Protein AF-A0A971WCF8-F1 (afdb_monomer_lite)

Sequence (194 aa):
MPTQSDSDIKIYGKCLDDTDTSDLLEAAEYLNRQRRNGNIAKAKTLGETLAALDPENENGITLVDLAPHPPAVSPAILTQIRSLIVFLAQTALHKRLGIQLLSSCAVNAMYDKLVEIAPDFYNDICDGAAFTFYSLSLKEEDAHLDIGRHFAMLCGMEGKKEKEAYISFGSDIYRNGGQIIDDIIDATKFKSID

Secondary structure (DSSP, 8-state):
-----------------HHHHHHHHHHHHHHHHHHHHTHHHHHHHHHHHHHT-BTTTTBS--HHHH-SS--PPPHHHHHHHHHHHHHHHHHHHHHHS--HHHHHHHHHHHHHHHHHH-HHHHHHHHH-SHHHHHHHHTTSTTHHHHHHHHHHHHTT-TT-TTHHHHHHHHHHIIIIIHHHHHHHHHHT-PPP--

Structure (mmCIF, N/CA/C/O backbone):
data_AF-A0A971WCF8-F1
#
_entry.id   AF-A0A971WCF8-F1
#
loop_
_atom_site.group_PDB
_atom_site.id
_atom_site.type_symbol
_atom_site.label_atom_id
_atom_site.label_alt_id
_atom_site.label_comp_id
_atom_site.label_asym_id
_atom_site.label_entity_id
_atom_site.label_seq_id
_atom_site.pdbx_PDB_ins_code
_atom_site.Cartn_x
_atom_site.Cartn_y
_atom_site.Cartn_z
_atom_site.occupancy
_atom_site.B_iso_or_equiv
_atom_site.auth_seq_id
_atom_site.auth_comp_id
_a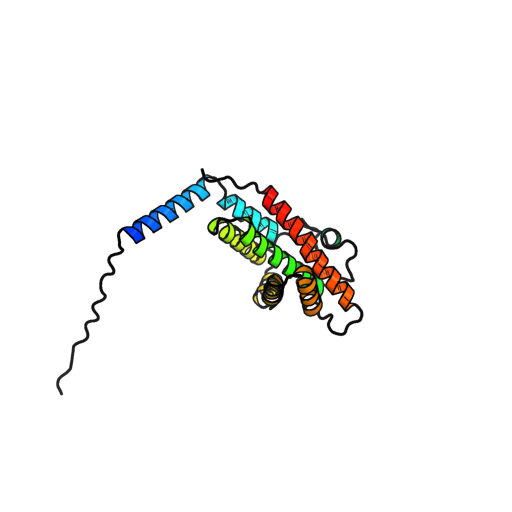tom_site.auth_asym_id
_atom_site.auth_atom_id
_atom_site.pdbx_PDB_model_num
ATOM 1 N N . MET A 1 1 ? 40.909 -8.631 56.527 1.00 41.94 1 MET A N 1
ATOM 2 C CA . MET A 1 1 ? 40.153 -7.818 55.554 1.00 41.94 1 MET A CA 1
ATOM 3 C C . MET A 1 1 ? 38.735 -7.681 56.072 1.00 41.94 1 MET A C 1
ATOM 5 O O . MET A 1 1 ? 38.151 -8.721 56.353 1.00 41.94 1 MET A O 1
ATOM 9 N N . PRO A 1 2 ? 38.204 -6.469 56.288 1.00 44.16 2 PRO A N 1
ATOM 10 C CA . PRO A 1 2 ? 36.800 -6.309 56.622 1.00 44.16 2 PRO A CA 1
ATOM 11 C C . PRO A 1 2 ? 35.972 -6.358 55.333 1.00 44.16 2 PRO A C 1
ATOM 13 O O . PRO A 1 2 ? 36.261 -5.664 54.362 1.00 44.16 2 PRO A O 1
ATOM 16 N N . THR A 1 3 ? 34.965 -7.220 55.326 1.00 47.31 3 THR A N 1
ATOM 17 C CA . THR A 1 3 ? 33.918 -7.302 54.309 1.00 47.31 3 THR A CA 1
ATOM 18 C C . THR A 1 3 ? 33.019 -6.069 54.414 1.00 47.31 3 THR A C 1
ATOM 20 O O . THR A 1 3 ? 32.294 -5.925 55.397 1.00 47.31 3 THR A O 1
ATOM 23 N N . GLN A 1 4 ? 33.068 -5.175 53.424 1.00 46.53 4 GLN A N 1
ATOM 24 C CA . GLN A 1 4 ? 32.064 -4.124 53.260 1.00 46.53 4 GLN A CA 1
ATOM 25 C C . GLN A 1 4 ? 30.797 -4.742 52.663 1.00 46.53 4 GLN A C 1
ATOM 27 O O . GLN A 1 4 ? 30.744 -5.068 51.481 1.00 46.53 4 GLN A O 1
ATOM 32 N N . SER A 1 5 ? 29.798 -4.919 53.520 1.00 52.16 5 SER A N 1
ATOM 33 C CA . SER A 1 5 ? 28.391 -5.018 53.152 1.00 52.16 5 SER A CA 1
ATOM 34 C C . SER A 1 5 ? 27.797 -3.634 53.358 1.00 52.16 5 SER A C 1
ATOM 36 O O . SER A 1 5 ? 27.594 -3.266 54.508 1.00 52.16 5 SER A O 1
ATOM 38 N N . ASP A 1 6 ? 27.562 -2.876 52.287 1.00 51.53 6 ASP A N 1
ATOM 39 C CA . ASP A 1 6 ? 26.484 -1.881 52.255 1.00 51.53 6 ASP A CA 1
ATOM 40 C C . ASP A 1 6 ? 26.293 -1.339 50.835 1.00 51.53 6 ASP A C 1
ATOM 42 O O . ASP A 1 6 ? 27.117 -0.581 50.321 1.00 51.53 6 ASP A O 1
ATOM 46 N N . SER A 1 7 ? 25.217 -1.760 50.183 1.00 43.81 7 SER A N 1
ATOM 47 C CA . SER A 1 7 ? 24.468 -0.956 49.213 1.00 43.81 7 SER A CA 1
ATOM 48 C C . SER A 1 7 ? 23.137 -1.659 48.996 1.00 43.81 7 SER A C 1
ATOM 50 O O . SER A 1 7 ? 22.861 -2.214 47.932 1.00 43.81 7 SER A O 1
ATOM 52 N N . ASP A 1 8 ? 22.327 -1.658 50.056 1.00 55.50 8 ASP A N 1
ATOM 53 C CA . ASP A 1 8 ? 20.890 -1.870 49.954 1.00 55.50 8 ASP A CA 1
ATOM 54 C C . ASP A 1 8 ? 20.326 -0.853 48.953 1.00 55.50 8 ASP A C 1
ATOM 56 O O . ASP A 1 8 ? 20.119 0.326 49.259 1.00 55.50 8 ASP A O 1
ATOM 60 N N . ILE A 1 9 ? 20.079 -1.309 47.725 1.00 58.12 9 ILE A N 1
ATOM 61 C CA . ILE A 1 9 ? 19.261 -0.579 46.764 1.00 58.12 9 ILE A CA 1
ATOM 62 C C . ILE A 1 9 ? 17.854 -0.537 47.359 1.00 58.12 9 ILE A C 1
ATOM 64 O O . ILE A 1 9 ? 17.074 -1.483 47.247 1.00 58.12 9 ILE A O 1
ATOM 68 N N . LYS A 1 10 ? 17.520 0.582 48.003 1.00 51.41 10 LYS A N 1
ATOM 69 C CA . LYS A 1 10 ? 16.138 0.952 48.290 1.00 51.41 10 LYS A CA 1
ATOM 70 C C . LYS A 1 10 ? 15.448 1.170 46.949 1.00 51.41 10 LYS A C 1
ATOM 72 O O . LYS A 1 10 ? 15.545 2.246 46.362 1.00 51.41 10 LYS A O 1
ATOM 77 N N . ILE A 1 11 ? 14.762 0.140 46.459 1.00 51.00 11 ILE A N 1
ATOM 78 C CA . ILE A 1 11 ? 13.726 0.298 45.441 1.00 51.00 11 ILE A CA 1
ATOM 79 C C . ILE A 1 11 ? 12.654 1.146 46.117 1.00 51.00 11 ILE A C 1
ATOM 81 O O . ILE A 1 11 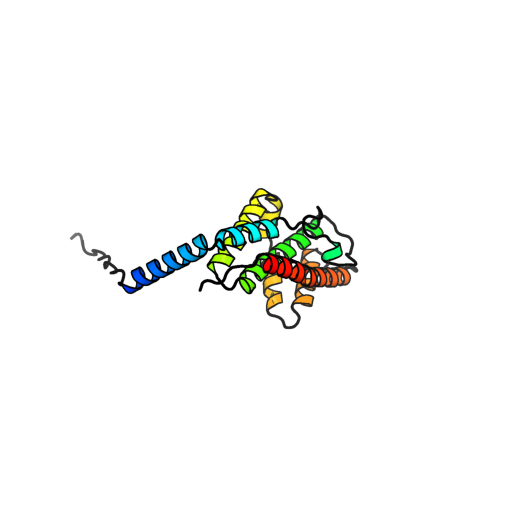? 11.839 0.644 46.890 1.00 51.00 11 ILE A O 1
ATOM 85 N N . TYR A 1 12 ? 12.732 2.459 45.906 1.00 43.94 12 TYR A N 1
ATOM 86 C CA . TYR A 1 12 ? 11.657 3.368 46.251 1.00 43.94 12 TYR A CA 1
ATOM 87 C C . TYR A 1 12 ? 10.402 2.799 45.604 1.00 43.94 12 TYR A C 1
ATOM 89 O O . TYR A 1 12 ? 10.320 2.702 44.379 1.00 43.94 12 TYR A O 1
ATOM 97 N N . GLY A 1 13 ? 9.464 2.364 46.448 1.00 44.06 13 GLY A N 1
ATOM 98 C CA . GLY A 1 13 ? 8.106 2.090 46.032 1.00 44.06 13 GLY A CA 1
ATOM 99 C C . GLY A 1 13 ? 7.618 3.349 45.347 1.00 44.06 13 GLY A C 1
ATOM 100 O O . GLY A 1 13 ? 7.356 4.355 46.003 1.00 44.06 13 GLY A O 1
ATOM 101 N N . LYS A 1 14 ? 7.595 3.312 44.017 1.00 48.81 14 LYS A N 1
ATOM 102 C CA . LYS A 1 14 ? 6.881 4.291 43.225 1.00 48.81 14 LYS A CA 1
ATOM 103 C C . LYS A 1 14 ? 5.434 4.102 43.669 1.00 48.81 14 LYS A C 1
ATOM 105 O O . LYS A 1 14 ? 4.814 3.106 43.301 1.00 48.81 14 LYS A O 1
ATOM 110 N N . CYS A 1 15 ? 4.952 4.965 44.566 1.00 42.84 15 CYS A N 1
ATOM 111 C CA . CYS A 1 15 ? 3.518 5.158 44.694 1.00 42.84 15 CYS A CA 1
ATOM 112 C C . CYS A 1 15 ? 3.059 5.426 43.268 1.00 42.84 15 CYS A C 1
ATOM 114 O O . CYS A 1 15 ? 3.529 6.369 42.635 1.00 42.84 15 CYS A O 1
ATOM 116 N N . LEU A 1 16 ? 2.270 4.505 42.724 1.00 48.31 16 LEU A N 1
ATOM 117 C CA . LEU A 1 16 ? 1.458 4.817 41.567 1.00 48.31 16 LEU A CA 1
ATOM 118 C C . LEU A 1 16 ? 0.570 5.951 42.068 1.00 48.31 16 LEU A C 1
ATOM 120 O O . LEU A 1 16 ? -0.253 5.721 42.955 1.00 48.31 16 LEU A O 1
ATOM 124 N N . ASP A 1 17 ? 0.855 7.178 41.639 1.00 53.56 17 ASP A N 1
ATOM 125 C CA . ASP A 1 17 ? 0.020 8.318 41.988 1.00 53.56 17 ASP A CA 1
ATOM 126 C C . ASP A 1 17 ? -1.410 8.000 41.523 1.00 53.56 17 ASP A C 1
ATOM 128 O O . ASP A 1 17 ? -1.598 7.366 40.482 1.00 53.56 17 ASP A O 1
ATOM 132 N N . ASP A 1 18 ? -2.428 8.419 42.280 1.00 55.94 18 ASP A N 1
ATOM 133 C CA . ASP A 1 18 ? -3.845 8.182 41.939 1.00 55.94 18 ASP A CA 1
ATOM 134 C C . ASP A 1 18 ? -4.216 8.701 40.530 1.00 55.94 18 ASP A C 1
ATOM 136 O O . ASP A 1 18 ? -5.195 8.269 39.924 1.00 55.94 18 ASP A O 1
ATOM 140 N N . THR A 1 19 ? -3.404 9.601 39.974 1.00 56.22 19 THR A N 1
ATOM 141 C CA . THR A 1 19 ? -3.479 10.073 38.588 1.00 56.22 19 THR A CA 1
ATOM 142 C C . THR A 1 19 ? -3.177 8.960 37.572 1.00 56.22 19 THR A C 1
ATOM 144 O O . THR A 1 19 ? -3.937 8.788 36.626 1.00 56.22 19 THR A O 1
ATOM 147 N N . ASP A 1 20 ? -2.135 8.144 37.795 1.00 60.06 20 ASP A N 1
ATOM 148 C CA . ASP A 1 20 ? -1.741 7.050 36.885 1.00 60.06 20 ASP A CA 1
ATOM 149 C C . ASP A 1 20 ? -2.810 5.945 36.846 1.00 60.06 20 ASP A C 1
ATOM 151 O O . ASP A 1 20 ? -3.042 5.317 35.812 1.00 60.06 20 ASP A O 1
ATOM 155 N N . THR A 1 21 ? -3.479 5.684 37.973 1.00 63.41 21 THR A N 1
ATOM 156 C CA . THR A 1 21 ? -4.570 4.701 38.040 1.00 63.41 21 THR A CA 1
ATOM 157 C C . THR A 1 21 ? -5.865 5.241 37.439 1.00 63.41 21 THR A C 1
ATOM 159 O O . THR A 1 21 ? -6.575 4.476 36.785 1.00 63.41 21 THR A O 1
ATOM 162 N N . SER A 1 22 ? -6.148 6.538 37.599 1.00 69.62 22 SER A N 1
ATOM 163 C CA . SER A 1 22 ? -7.283 7.226 36.972 1.00 69.62 22 SER A CA 1
ATOM 164 C C . SER A 1 22 ? -7.177 7.239 35.444 1.00 69.62 22 SER A C 1
ATOM 166 O O . SER A 1 22 ? -8.120 6.830 34.768 1.00 69.62 22 SER A O 1
ATOM 168 N N . ASP A 1 23 ? -6.019 7.614 34.895 1.00 72.00 23 ASP A N 1
ATOM 169 C CA . ASP A 1 23 ? -5.780 7.658 33.445 1.00 72.00 23 ASP A CA 1
ATOM 170 C C . ASP A 1 23 ? -5.897 6.259 32.810 1.00 72.00 23 ASP A C 1
ATOM 172 O O . ASP A 1 23 ? -6.430 6.080 31.711 1.00 72.00 23 ASP A O 1
ATOM 176 N N . LEU A 1 24 ? -5.444 5.228 33.531 1.00 73.31 24 LEU A N 1
ATOM 177 C CA . LEU A 1 24 ? -5.524 3.836 33.090 1.00 73.31 24 LEU A CA 1
ATOM 178 C C . LEU A 1 24 ? -6.968 3.304 33.120 1.00 73.31 24 LEU A C 1
ATOM 180 O O . LEU A 1 24 ? -7.368 2.542 32.235 1.00 73.31 24 LEU A O 1
ATOM 184 N N . LEU A 1 25 ? -7.768 3.738 34.099 1.00 75.88 25 LEU A N 1
ATOM 185 C CA . LEU A 1 25 ? -9.206 3.467 34.168 1.00 75.88 25 LEU A CA 1
ATOM 186 C C . LEU A 1 25 ? -9.965 4.164 33.033 1.00 75.88 25 LEU A C 1
ATOM 188 O O . LEU A 1 25 ? -10.782 3.525 32.371 1.00 75.88 25 LEU A O 1
ATOM 192 N N . GLU A 1 26 ? -9.655 5.430 32.753 1.00 77.44 26 GLU A N 1
ATOM 193 C CA . GLU A 1 26 ? -10.267 6.193 31.663 1.00 77.44 26 GLU A CA 1
ATOM 194 C C . GLU A 1 26 ? -9.951 5.572 30.293 1.00 77.44 26 GLU A C 1
ATOM 196 O O . GLU A 1 26 ? -10.850 5.363 29.472 1.00 77.44 26 GLU A O 1
ATOM 201 N N . ALA A 1 27 ? -8.700 5.160 30.066 1.00 75.12 27 ALA A N 1
ATOM 202 C CA . ALA A 1 27 ? -8.307 4.434 28.861 1.00 75.12 27 ALA A CA 1
ATOM 203 C C . ALA A 1 27 ? -9.050 3.091 28.723 1.00 75.12 27 ALA A C 1
ATOM 205 O O . ALA A 1 27 ? -9.513 2.737 27.632 1.00 75.12 27 ALA A O 1
ATOM 206 N N . ALA A 1 28 ? -9.211 2.344 29.821 1.00 73.94 28 ALA A N 1
ATOM 207 C CA . ALA A 1 28 ? -9.955 1.086 29.834 1.00 73.94 28 ALA A CA 1
ATOM 208 C C . ALA A 1 28 ? -11.452 1.292 29.545 1.00 73.94 28 ALA A C 1
ATOM 210 O O . ALA A 1 28 ? -12.062 0.515 28.802 1.00 73.94 28 ALA A O 1
ATOM 211 N N . GLU A 1 29 ? -12.059 2.349 30.080 1.00 75.88 29 GLU A N 1
ATOM 212 C CA . GLU A 1 29 ? -13.434 2.721 29.761 1.00 75.88 29 GLU A CA 1
ATOM 213 C C . GLU A 1 29 ? -13.590 3.142 28.301 1.00 75.88 29 GLU A C 1
ATOM 215 O O . GLU A 1 29 ? -14.526 2.691 27.634 1.00 75.88 29 GLU A O 1
ATOM 220 N N . TYR A 1 30 ? -12.662 3.940 27.773 1.00 75.12 30 TYR A N 1
ATOM 221 C CA . TYR A 1 30 ? -12.641 4.345 26.371 1.00 75.12 30 TYR A CA 1
ATOM 222 C C . TYR A 1 30 ? -12.566 3.131 25.430 1.00 75.12 30 TYR A C 1
ATOM 224 O O . TYR A 1 30 ? -13.366 3.004 24.495 1.00 75.12 30 TYR A O 1
ATOM 232 N N . LEU A 1 31 ? -11.675 2.178 25.727 1.00 73.38 31 LEU A N 1
ATOM 233 C CA . LEU A 1 31 ? -11.573 0.894 25.025 1.00 73.38 31 LEU A CA 1
ATOM 234 C C . LEU A 1 31 ? -12.898 0.125 25.065 1.00 73.38 31 LEU A C 1
ATOM 236 O O . LEU A 1 31 ? -13.380 -0.363 24.038 1.00 73.38 31 LEU A O 1
ATOM 240 N N . ASN A 1 32 ? -13.520 0.039 26.242 1.00 74.12 32 ASN A N 1
ATOM 241 C CA . ASN A 1 32 ? -14.798 -0.644 26.413 1.00 74.12 32 ASN A CA 1
ATOM 242 C C . ASN A 1 32 ? -15.932 0.034 25.628 1.00 74.12 32 ASN A C 1
ATOM 244 O O . ASN A 1 32 ? -16.757 -0.668 25.039 1.00 74.12 32 ASN A O 1
ATOM 248 N N . ARG A 1 33 ? -15.967 1.371 25.548 1.00 75.31 33 ARG A N 1
ATOM 249 C CA . ARG A 1 33 ? -16.946 2.116 24.732 1.00 75.31 33 ARG A CA 1
ATOM 250 C C . ARG A 1 33 ? -16.775 1.815 23.238 1.00 75.31 33 ARG A C 1
ATOM 252 O O . ARG A 1 33 ? -17.759 1.463 22.584 1.00 75.31 33 ARG A O 1
ATOM 259 N N . GLN A 1 34 ? -15.542 1.835 22.722 1.00 70.50 34 GLN A N 1
ATOM 260 C CA . GLN A 1 34 ? -15.247 1.472 21.323 1.00 70.50 34 GLN A CA 1
ATOM 261 C C . GLN A 1 34 ? -15.525 -0.003 21.004 1.00 70.50 34 GLN A C 1
ATOM 263 O O . GLN A 1 34 ? -15.892 -0.365 19.885 1.00 70.50 34 GLN A O 1
ATOM 268 N N . ARG A 1 35 ? -15.374 -0.895 21.985 1.00 71.75 35 ARG A N 1
ATOM 269 C CA . ARG A 1 35 ? -15.751 -2.300 21.811 1.00 71.75 35 ARG A CA 1
ATOM 270 C C . ARG A 1 35 ? -17.269 -2.456 21.733 1.00 71.75 35 ARG A C 1
ATOM 272 O O . ARG A 1 35 ? -17.767 -3.165 20.863 1.00 71.75 35 ARG A O 1
ATOM 279 N N . ARG A 1 36 ? -18.009 -1.773 22.613 1.00 75.12 36 ARG A N 1
ATOM 280 C CA . ARG A 1 36 ? -19.478 -1.849 22.694 1.00 75.12 36 ARG A CA 1
ATOM 281 C C . ARG A 1 36 ? -20.184 -1.216 21.495 1.00 75.12 36 ARG A C 1
ATOM 283 O O . ARG A 1 36 ? -21.245 -1.700 21.115 1.00 75.12 36 ARG A O 1
ATOM 290 N N . ASN A 1 37 ? -19.61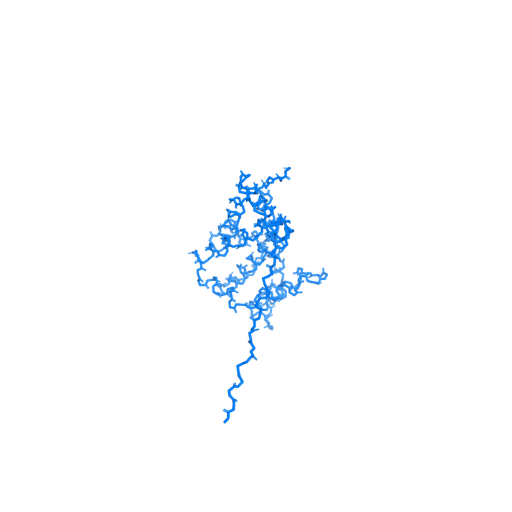8 -0.170 20.888 1.00 80.44 37 ASN A N 1
ATOM 291 C CA . ASN A 1 37 ? -20.221 0.472 19.712 1.00 80.44 37 ASN A CA 1
ATOM 292 C C . ASN A 1 37 ? -19.961 -0.294 18.390 1.00 80.44 37 ASN A C 1
ATOM 294 O O . ASN A 1 37 ? -20.633 -0.026 17.387 1.00 80.44 37 ASN A O 1
ATOM 298 N N . GLY A 1 38 ? -19.045 -1.274 18.407 1.00 86.88 38 GLY A N 1
ATOM 299 C CA . GLY A 1 38 ? -18.681 -2.126 17.273 1.00 86.88 38 GLY A CA 1
ATOM 300 C C . GLY A 1 38 ? -17.578 -1.565 16.368 1.00 86.88 38 GLY A C 1
ATOM 301 O O . GLY A 1 38 ? -17.213 -2.220 15.393 1.00 86.88 38 GLY A O 1
ATOM 302 N N . ASN A 1 39 ? -17.017 -0.392 16.673 1.00 90.19 39 ASN A N 1
ATOM 303 C CA . ASN A 1 39 ? -15.993 0.247 15.846 1.00 90.19 39 ASN A CA 1
ATOM 304 C C . ASN A 1 39 ? -14.701 -0.573 15.780 1.00 90.19 39 ASN A C 1
ATOM 306 O O . ASN A 1 39 ? -14.063 -0.593 14.736 1.00 90.19 39 ASN A O 1
ATOM 310 N N . ILE A 1 40 ? -14.342 -1.300 16.842 1.00 91.00 40 ILE A N 1
ATOM 311 C CA . ILE A 1 40 ? -13.174 -2.199 16.823 1.00 91.00 40 ILE A CA 1
ATOM 312 C C . ILE A 1 40 ? -13.354 -3.322 15.796 1.00 91.00 40 ILE A C 1
ATOM 314 O O . ILE A 1 40 ? -12.456 -3.577 15.000 1.00 91.00 40 ILE A O 1
ATOM 318 N N . ALA A 1 41 ? -14.528 -3.961 15.766 1.00 92.62 41 ALA A N 1
ATOM 319 C CA . ALA A 1 41 ? -14.816 -5.004 14.783 1.00 92.62 41 ALA A CA 1
ATOM 320 C C . ALA A 1 41 ? -14.794 -4.439 13.355 1.00 92.62 41 ALA A C 1
ATOM 322 O O . ALA A 1 41 ? -14.181 -5.030 12.474 1.00 92.62 41 ALA A O 1
ATOM 323 N N . LYS A 1 42 ? -15.383 -3.253 13.150 1.00 94.75 42 LYS A N 1
ATOM 324 C CA . LYS A 1 42 ? -15.332 -2.544 11.864 1.00 94.75 42 LYS A CA 1
ATOM 325 C C . LYS A 1 42 ? -13.909 -2.206 11.430 1.00 94.75 42 LYS A C 1
ATOM 327 O O . LYS A 1 42 ? -13.578 -2.422 10.274 1.00 94.75 42 LYS A O 1
ATOM 332 N N . ALA A 1 43 ? -13.074 -1.706 12.340 1.00 95.75 43 ALA A N 1
ATOM 333 C CA . ALA A 1 43 ? -11.674 -1.403 12.061 1.00 95.75 43 ALA A CA 1
ATOM 334 C C . ALA A 1 43 ? -10.912 -2.666 11.644 1.00 95.75 43 ALA A C 1
ATOM 336 O O . ALA A 1 43 ? -10.170 -2.635 10.667 1.00 95.75 43 ALA A O 1
ATOM 337 N N . LYS A 1 44 ? -11.159 -3.792 12.324 1.00 96.69 44 LYS A N 1
ATOM 338 C CA . LYS A 1 44 ? -10.578 -5.083 11.951 1.00 96.69 44 LYS A CA 1
ATOM 339 C C . LYS A 1 44 ? -10.993 -5.511 10.539 1.00 96.69 44 LYS A C 1
ATOM 341 O O . LYS A 1 44 ? -10.129 -5.784 9.716 1.00 96.69 44 LYS A O 1
ATOM 346 N N . THR A 1 45 ? -12.295 -5.503 10.243 1.00 97.50 45 THR A N 1
ATOM 347 C CA . THR A 1 45 ? -12.818 -5.858 8.913 1.00 97.50 45 THR A CA 1
ATOM 348 C C . THR A 1 45 ? -12.308 -4.917 7.825 1.00 97.50 45 THR A C 1
ATOM 350 O O . THR A 1 45 ? -11.996 -5.372 6.730 1.00 97.50 45 THR A O 1
ATOM 353 N N . LEU A 1 46 ? -12.183 -3.620 8.115 1.00 98.00 46 LEU A N 1
ATOM 354 C CA . LEU A 1 46 ? -11.583 -2.647 7.203 1.00 98.00 46 LEU A CA 1
ATOM 355 C C . LEU A 1 46 ? -10.127 -3.015 6.889 1.00 98.00 46 LEU A C 1
ATOM 357 O O . LEU A 1 46 ? -9.765 -3.085 5.721 1.00 98.00 46 LEU A O 1
ATOM 361 N N . GLY A 1 47 ? -9.316 -3.313 7.909 1.00 98.12 47 GLY A N 1
ATOM 362 C CA . GLY A 1 47 ? -7.939 -3.779 7.723 1.00 98.12 47 GLY A CA 1
ATOM 363 C C . GLY A 1 47 ? -7.849 -5.049 6.874 1.00 98.12 47 GLY A C 1
ATOM 364 O O . GLY A 1 47 ? -7.097 -5.092 5.904 1.00 98.12 47 GLY A O 1
ATOM 365 N N . GLU A 1 48 ? -8.671 -6.054 7.184 1.00 98.31 48 GLU A N 1
ATOM 366 C CA . GLU A 1 48 ? -8.762 -7.305 6.414 1.00 98.31 48 GLU A CA 1
ATOM 367 C C . GLU A 1 48 ? -9.200 -7.064 4.955 1.00 98.31 48 GLU A C 1
ATOM 369 O O . GLU A 1 48 ? -8.692 -7.714 4.045 1.00 98.31 48 GLU A O 1
ATOM 374 N N . THR A 1 49 ? -10.108 -6.110 4.722 1.00 98.06 49 THR A N 1
ATOM 375 C CA . THR A 1 49 ? -10.578 -5.729 3.377 1.00 98.06 49 THR A CA 1
ATOM 376 C C . THR A 1 49 ? -9.465 -5.068 2.570 1.00 98.06 49 THR A C 1
ATOM 378 O O . THR A 1 49 ? -9.255 -5.423 1.414 1.00 98.06 49 THR A O 1
ATOM 381 N N . LEU A 1 50 ? -8.722 -4.140 3.180 1.00 98.06 50 LEU A N 1
ATOM 382 C CA . LEU A 1 50 ? -7.609 -3.452 2.523 1.00 98.06 50 LEU A CA 1
ATOM 383 C C . LEU A 1 50 ? -6.452 -4.409 2.203 1.00 98.06 50 LEU A C 1
ATOM 385 O O . LEU A 1 50 ? -5.848 -4.293 1.143 1.00 98.06 50 LEU A O 1
ATOM 389 N N . ALA A 1 51 ? -6.183 -5.391 3.070 1.00 97.44 51 ALA A N 1
ATOM 390 C CA . ALA A 1 51 ? -5.186 -6.435 2.819 1.00 97.44 51 ALA A CA 1
ATOM 391 C C . ALA A 1 51 ? -5.538 -7.336 1.627 1.00 97.44 51 ALA A C 1
ATOM 393 O O . ALA A 1 51 ? -4.646 -7.867 0.972 1.00 97.44 51 ALA A O 1
ATOM 394 N N . ALA A 1 52 ? -6.833 -7.528 1.367 1.00 96.50 52 ALA A N 1
ATOM 395 C CA . ALA A 1 52 ? -7.319 -8.380 0.292 1.00 96.50 52 ALA A CA 1
ATOM 396 C C . ALA A 1 52 ? -7.300 -7.696 -1.086 1.00 96.50 52 ALA A C 1
ATOM 398 O O . ALA A 1 52 ? -7.541 -8.381 -2.080 1.00 96.50 52 ALA A O 1
ATOM 399 N N . LEU A 1 53 ? -7.032 -6.385 -1.154 1.00 96.56 53 LEU A N 1
ATOM 400 C CA . LEU A 1 53 ? -6.914 -5.665 -2.419 1.00 96.56 53 LEU A CA 1
ATOM 40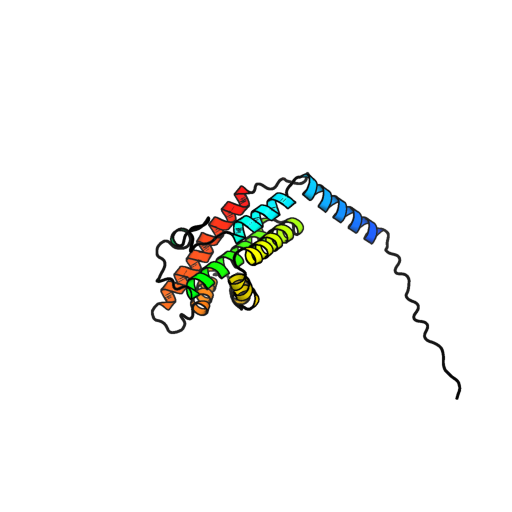1 C C . LEU A 1 53 ? -5.778 -6.258 -3.251 1.00 96.56 53 LEU A C 1
ATOM 403 O O . LEU A 1 53 ? -4.610 -6.210 -2.860 1.00 96.56 53 LEU A O 1
ATOM 407 N N . ASP A 1 54 ? -6.135 -6.804 -4.408 1.00 93.75 54 ASP A N 1
ATOM 408 C CA . ASP A 1 54 ? -5.187 -7.490 -5.272 1.00 93.75 54 ASP A CA 1
ATOM 409 C C . ASP A 1 54 ? -5.462 -7.193 -6.753 1.00 93.75 54 ASP A C 1
ATOM 411 O O . ASP A 1 54 ? -6.385 -7.774 -7.332 1.00 93.75 54 ASP A O 1
ATOM 415 N N . PRO A 1 55 ? -4.658 -6.317 -7.385 1.00 93.50 55 PRO A N 1
ATOM 416 C CA . PRO A 1 55 ? -4.820 -5.980 -8.793 1.00 93.50 55 PRO A CA 1
ATOM 417 C C . PRO A 1 55 ? -4.470 -7.128 -9.750 1.00 93.50 55 PRO A C 1
ATOM 419 O O . PRO A 1 55 ? -4.834 -7.039 -10.919 1.00 93.50 55 PRO A O 1
ATOM 422 N N . GLU A 1 56 ? -3.777 -8.183 -9.301 1.00 90.62 56 GLU A N 1
ATOM 423 C CA . GLU A 1 56 ? -3.478 -9.362 -10.131 1.00 90.62 56 GLU A CA 1
ATOM 424 C C . GLU A 1 56 ? -4.715 -10.232 -10.345 1.00 90.62 56 GLU A C 1
ATOM 426 O O . GLU A 1 56 ? -4.997 -10.668 -11.458 1.00 90.62 56 GLU A O 1
ATOM 431 N N . ASN A 1 57 ? -5.454 -10.461 -9.260 1.00 90.50 57 ASN A N 1
ATOM 432 C CA . ASN A 1 57 ? -6.640 -11.313 -9.227 1.00 90.50 57 ASN A CA 1
ATOM 433 C C . ASN A 1 57 ? -7.948 -10.508 -9.321 1.00 90.50 57 ASN A C 1
ATOM 435 O O . ASN A 1 57 ? -9.022 -11.059 -9.083 1.00 90.50 57 ASN A O 1
ATOM 439 N N . GLU A 1 58 ? -7.852 -9.212 -9.636 1.00 91.81 58 GLU A N 1
ATOM 440 C CA . GLU A 1 58 ? -8.974 -8.267 -9.737 1.00 91.81 58 GLU A CA 1
ATOM 441 C C . GLU A 1 58 ? -9.866 -8.243 -8.479 1.00 91.81 58 GLU A C 1
ATOM 443 O O . GLU A 1 58 ? -11.077 -8.012 -8.539 1.00 91.81 58 GLU A O 1
ATOM 448 N N . ASN A 1 59 ? -9.278 -8.492 -7.306 1.00 92.06 59 ASN A N 1
ATOM 449 C CA . ASN A 1 59 ? -10.026 -8.560 -6.059 1.00 92.06 59 ASN A CA 1
ATOM 450 C C . ASN A 1 59 ? -10.132 -7.173 -5.426 1.00 92.06 59 ASN A C 1
ATOM 452 O O . ASN A 1 59 ? -9.181 -6.667 -4.830 1.00 92.06 59 ASN A O 1
ATOM 456 N N . GLY A 1 60 ? -11.300 -6.548 -5.572 1.00 90.81 60 GLY A N 1
ATOM 457 C CA . GLY A 1 60 ? -11.603 -5.226 -5.012 1.00 90.81 60 GLY A CA 1
ATOM 458 C C . GLY A 1 60 ? -10.899 -4.053 -5.703 1.00 90.81 60 GLY A C 1
ATOM 459 O O . GLY A 1 60 ? -11.282 -2.911 -5.468 1.00 90.81 60 GLY A O 1
ATOM 460 N N . ILE A 1 61 ? -9.908 -4.318 -6.558 1.00 95.06 61 ILE A N 1
ATOM 461 C CA . ILE A 1 61 ? -9.191 -3.324 -7.354 1.00 95.06 61 ILE A CA 1
ATOM 462 C C . ILE A 1 61 ? -8.606 -3.978 -8.608 1.00 95.06 61 ILE A C 1
ATOM 464 O O . ILE A 1 61 ? -8.150 -5.118 -8.550 1.00 95.06 61 ILE A O 1
ATOM 468 N N . THR A 1 62 ? -8.587 -3.264 -9.732 1.00 95.88 62 THR A N 1
ATOM 469 C CA . THR A 1 62 ? -7.935 -3.713 -10.972 1.00 95.88 62 THR A CA 1
ATOM 470 C C . THR A 1 62 ? -6.776 -2.796 -11.363 1.00 95.88 62 THR A C 1
ATOM 472 O O . THR A 1 62 ? -6.674 -1.652 -10.913 1.00 95.88 62 THR A O 1
ATOM 475 N N . LEU A 1 63 ? -5.894 -3.266 -12.253 1.00 95.19 63 LEU A N 1
ATOM 476 C CA . LEU A 1 63 ? -4.837 -2.416 -12.819 1.00 95.19 63 LEU A CA 1
ATOM 477 C C . LEU A 1 63 ? -5.392 -1.202 -13.574 1.00 95.19 63 LEU A C 1
ATOM 479 O O . LEU A 1 63 ? -4.762 -0.148 -13.559 1.00 95.19 63 LEU A O 1
ATOM 483 N N . VAL A 1 64 ? -6.560 -1.336 -14.209 1.00 95.00 64 VAL A N 1
ATOM 484 C CA . VAL A 1 64 ? -7.196 -0.249 -14.967 1.00 95.00 64 VAL A CA 1
ATOM 485 C C . VAL A 1 64 ? -7.751 0.827 -14.034 1.00 95.00 64 VAL A C 1
ATOM 487 O O . VAL A 1 64 ? -7.632 2.012 -14.349 1.00 95.00 64 VAL A O 1
ATOM 490 N N . ASP A 1 65 ? -8.286 0.438 -12.872 1.00 95.62 65 ASP A N 1
ATOM 491 C CA . ASP A 1 65 ? -8.734 1.388 -11.843 1.00 95.62 65 ASP A CA 1
ATOM 492 C C . ASP A 1 65 ? -7.561 2.216 -11.302 1.00 95.62 65 ASP A C 1
ATOM 494 O O . ASP A 1 65 ? -7.689 3.410 -11.028 1.00 95.62 65 ASP A O 1
ATOM 498 N N . LEU A 1 66 ? -6.390 1.585 -11.180 1.00 96.19 66 LEU A N 1
ATOM 499 C CA . LEU A 1 66 ? -5.166 2.225 -10.707 1.00 96.19 66 LEU A CA 1
ATOM 500 C C . LEU A 1 66 ? -4.536 3.134 -11.761 1.00 96.19 66 LEU A C 1
ATOM 502 O O . LEU A 1 66 ? -4.116 4.243 -11.440 1.00 96.19 66 LEU A O 1
ATOM 506 N N . ALA A 1 67 ? -4.477 2.695 -13.016 1.00 95.50 67 ALA A N 1
ATOM 507 C CA . ALA A 1 67 ? -3.989 3.501 -14.125 1.00 95.50 67 ALA A CA 1
ATOM 508 C C . ALA A 1 67 ? -4.677 3.087 -15.437 1.00 95.50 67 ALA A C 1
ATOM 510 O O . ALA A 1 67 ? -4.529 1.941 -15.857 1.00 95.50 67 ALA A O 1
ATOM 511 N N . PRO A 1 68 ? -5.351 4.006 -16.155 1.00 90.19 68 PRO A N 1
ATOM 512 C CA . PRO A 1 68 ? -6.080 3.670 -17.385 1.00 90.19 68 PRO A CA 1
ATOM 513 C C . PRO A 1 68 ? -5.209 3.115 -18.523 1.00 90.19 68 PRO A C 1
ATOM 515 O O . PRO A 1 68 ? -5.695 2.400 -19.401 1.00 90.19 68 PRO A O 1
ATOM 518 N N . HIS A 1 69 ? -3.922 3.470 -18.536 1.00 91.12 69 HIS A N 1
ATOM 519 C CA . HIS A 1 69 ? -2.962 3.081 -19.569 1.00 91.12 69 HIS A CA 1
ATOM 520 C C . HIS A 1 69 ? -1.681 2.534 -18.924 1.00 91.12 69 HIS A C 1
ATOM 522 O O . HIS A 1 69 ? -0.637 3.188 -18.986 1.00 91.12 69 HIS A O 1
ATOM 528 N N . PRO A 1 70 ? -1.747 1.362 -18.265 1.00 92.38 70 PRO A N 1
ATOM 529 C CA . PRO A 1 70 ? -0.593 0.824 -17.569 1.00 92.38 70 PRO A CA 1
ATOM 530 C C . PRO A 1 70 ? 0.482 0.401 -18.589 1.00 92.38 70 PRO A C 1
ATOM 532 O O . PRO A 1 70 ? 0.151 -0.148 -19.647 1.00 92.38 70 PRO A O 1
ATOM 535 N N . PRO A 1 71 ? 1.778 0.633 -18.306 1.00 94.19 71 PRO A N 1
ATOM 536 C CA . PRO A 1 71 ? 2.863 0.042 -19.081 1.00 94.19 71 PRO A CA 1
ATOM 537 C C . PRO A 1 71 ? 2.891 -1.486 -18.889 1.00 94.19 71 PRO A C 1
ATOM 539 O O . PRO A 1 71 ? 2.101 -2.055 -18.139 1.00 94.19 71 PRO A O 1
ATOM 542 N N . ALA A 1 72 ? 3.815 -2.178 -19.560 1.00 93.94 72 ALA A N 1
ATOM 543 C CA . ALA A 1 72 ? 3.958 -3.627 -19.409 1.00 93.94 72 ALA A CA 1
ATOM 544 C C . ALA A 1 72 ? 4.230 -4.021 -17.943 1.00 93.94 72 ALA A C 1
ATOM 546 O O . ALA A 1 72 ? 5.233 -3.605 -17.377 1.00 93.94 72 ALA A O 1
ATOM 547 N N . VAL A 1 73 ? 3.378 -4.851 -17.340 1.00 94.94 73 VAL A N 1
ATOM 548 C CA . VAL A 1 73 ? 3.515 -5.271 -15.936 1.00 94.94 73 VAL A CA 1
ATOM 549 C C . VAL A 1 73 ? 4.134 -6.666 -15.864 1.00 94.94 73 VAL A C 1
ATOM 551 O O . VAL A 1 73 ? 3.582 -7.630 -16.385 1.00 94.94 73 VAL A O 1
ATOM 554 N N . SER A 1 74 ? 5.296 -6.776 -15.219 1.00 95.12 74 SER A N 1
ATOM 555 C CA . SER A 1 74 ? 5.920 -8.055 -14.851 1.00 95.12 74 SER A CA 1
ATOM 556 C C . SER A 1 74 ? 5.574 -8.427 -13.401 1.00 95.12 74 SER A C 1
ATOM 558 O O . SER A 1 74 ? 5.168 -7.542 -12.646 1.00 95.12 74 SER A O 1
ATOM 560 N N . PRO A 1 75 ? 5.804 -9.678 -12.954 1.00 93.62 75 PRO A N 1
ATOM 561 C CA . PRO A 1 75 ? 5.582 -10.058 -11.555 1.00 93.62 75 PRO A CA 1
ATOM 562 C C . PRO A 1 75 ? 6.336 -9.169 -10.552 1.00 93.62 75 PRO A C 1
ATOM 564 O O . PRO A 1 75 ? 5.779 -8.767 -9.540 1.00 93.62 75 PRO A O 1
ATOM 567 N N . ALA A 1 76 ? 7.572 -8.767 -10.869 1.00 92.94 76 ALA A N 1
ATOM 568 C CA . ALA A 1 76 ? 8.343 -7.867 -10.009 1.00 92.94 76 ALA A CA 1
ATOM 569 C C . ALA A 1 76 ? 7.724 -6.459 -9.920 1.00 92.94 76 ALA A C 1
ATOM 571 O O . ALA A 1 76 ? 7.730 -5.848 -8.855 1.00 92.94 76 ALA A O 1
ATOM 572 N N . ILE A 1 77 ? 7.174 -5.945 -11.028 1.00 95.88 77 ILE A N 1
ATOM 573 C CA . ILE A 1 77 ? 6.460 -4.658 -11.042 1.00 95.88 77 ILE A CA 1
ATOM 574 C C . ILE A 1 77 ? 5.163 -4.780 -10.249 1.00 95.88 77 ILE A C 1
ATOM 576 O O . ILE A 1 77 ? 4.844 -3.891 -9.469 1.00 95.88 77 ILE A O 1
ATOM 580 N N . LEU A 1 78 ? 4.440 -5.888 -10.402 1.00 95.25 78 LEU A N 1
ATOM 581 C CA . LEU A 1 78 ? 3.223 -6.160 -9.651 1.00 95.25 78 LEU A CA 1
ATOM 582 C C . LEU A 1 78 ? 3.478 -6.181 -8.136 1.00 95.25 78 LEU A C 1
ATOM 584 O O . LEU A 1 78 ? 2.707 -5.575 -7.394 1.00 95.25 78 LEU A O 1
ATOM 588 N N . THR A 1 79 ? 4.590 -6.766 -7.679 1.00 94.12 79 THR A N 1
ATOM 589 C CA . THR A 1 79 ? 5.027 -6.658 -6.277 1.00 94.12 79 THR A CA 1
ATOM 590 C C . THR A 1 79 ? 5.178 -5.196 -5.850 1.00 94.12 79 THR A C 1
ATOM 592 O O . THR A 1 79 ? 4.681 -4.821 -4.793 1.00 94.12 79 THR A O 1
ATOM 595 N N . GLN A 1 80 ? 5.782 -4.334 -6.678 1.00 96.19 80 GLN A N 1
ATOM 596 C CA . GLN A 1 80 ? 5.900 -2.903 -6.356 1.00 96.19 80 GLN A CA 1
ATOM 597 C C . GLN A 1 80 ? 4.546 -2.181 -6.336 1.00 96.19 80 GLN A C 1
ATOM 599 O O . GLN A 1 80 ? 4.327 -1.324 -5.480 1.00 96.19 80 GLN A O 1
ATOM 604 N N . ILE A 1 81 ? 3.616 -2.536 -7.232 1.00 97.00 81 ILE A N 1
ATOM 605 C CA . ILE A 1 81 ? 2.244 -1.998 -7.229 1.00 97.00 81 ILE A CA 1
ATOM 606 C C . ILE A 1 81 ? 1.558 -2.354 -5.912 1.00 97.00 81 ILE A C 1
ATOM 608 O O . ILE A 1 81 ? 1.044 -1.472 -5.226 1.00 97.00 81 ILE A O 1
ATOM 612 N N . ARG A 1 82 ? 1.593 -3.634 -5.527 1.00 95.88 82 ARG A N 1
ATOM 613 C CA . ARG A 1 82 ? 0.992 -4.108 -4.277 1.00 95.88 82 ARG A CA 1
ATOM 614 C C . ARG A 1 82 ? 1.636 -3.437 -3.063 1.00 95.88 82 ARG A C 1
ATOM 616 O O . ARG A 1 82 ? 0.914 -2.988 -2.180 1.00 95.88 82 ARG A O 1
ATOM 623 N N . SER A 1 83 ? 2.960 -3.277 -3.040 1.00 96.25 83 SER A N 1
ATOM 624 C CA . SER A 1 83 ? 3.661 -2.548 -1.971 1.00 96.25 83 SER A CA 1
ATOM 625 C C . SER A 1 83 ? 3.186 -1.098 -1.844 1.00 96.25 83 SER A C 1
ATOM 627 O O . SER A 1 83 ? 2.964 -0.622 -0.731 1.00 96.25 83 SER A O 1
ATOM 629 N N . LEU A 1 84 ? 2.976 -0.399 -2.964 1.00 97.25 84 LEU A N 1
ATOM 630 C CA . LEU A 1 84 ? 2.439 0.963 -2.956 1.00 97.25 84 LEU A CA 1
ATOM 631 C C . LEU A 1 84 ? 0.983 1.007 -2.453 1.00 97.25 84 LEU A C 1
ATOM 633 O O . LEU A 1 84 ? 0.640 1.902 -1.684 1.00 97.25 84 LEU A O 1
ATOM 637 N N . ILE A 1 85 ? 0.146 0.024 -2.800 1.00 97.38 85 ILE A N 1
ATOM 638 C CA . ILE A 1 85 ? -1.231 -0.090 -2.282 1.00 97.38 85 ILE A CA 1
ATOM 639 C C . ILE A 1 85 ? -1.237 -0.307 -0.763 1.00 97.38 85 ILE A C 1
ATOM 641 O O . ILE A 1 85 ? -1.969 0.384 -0.056 1.00 97.38 85 ILE A O 1
ATOM 645 N N . VAL A 1 86 ? -0.402 -1.208 -0.233 1.00 97.31 86 VAL A N 1
ATOM 646 C CA . VAL A 1 86 ? -0.321 -1.434 1.224 1.00 97.31 86 VAL A CA 1
ATOM 647 C C . VAL A 1 86 ? 0.192 -0.181 1.941 1.00 97.31 86 VAL A C 1
ATOM 649 O O . VAL A 1 86 ? -0.328 0.188 2.996 1.00 97.31 86 VAL A O 1
ATOM 652 N N . PHE A 1 87 ? 1.163 0.524 1.353 1.00 96.56 87 PHE A N 1
ATOM 653 C CA . PHE A 1 87 ? 1.640 1.805 1.876 1.00 96.56 87 PHE A CA 1
ATOM 654 C C . PHE A 1 87 ? 0.520 2.857 1.938 1.00 96.56 87 PHE A C 1
ATOM 656 O O . PHE A 1 87 ? 0.329 3.508 2.971 1.00 96.56 87 PHE A O 1
ATOM 663 N N . LEU A 1 88 ? -0.251 3.005 0.857 1.00 96.75 88 LEU A N 1
ATOM 664 C CA . LEU A 1 88 ? -1.421 3.885 0.802 1.00 96.75 88 LEU A CA 1
ATOM 665 C C . LEU A 1 88 ? -2.460 3.506 1.861 1.00 96.75 88 LEU A C 1
ATOM 667 O O . LEU A 1 88 ? -2.931 4.372 2.592 1.00 96.75 88 LEU A O 1
ATOM 671 N N . ALA A 1 89 ? -2.773 2.217 1.999 1.00 97.69 89 ALA A N 1
ATOM 672 C CA . ALA A 1 89 ? -3.738 1.727 2.977 1.00 97.69 89 ALA A CA 1
ATOM 673 C C . ALA A 1 89 ? -3.299 2.069 4.405 1.00 97.69 89 ALA A C 1
ATOM 675 O O . ALA A 1 89 ? -4.054 2.684 5.158 1.00 97.69 89 ALA A O 1
ATOM 676 N N . GLN A 1 90 ? -2.051 1.763 4.768 1.00 96.12 90 GLN A N 1
ATOM 677 C CA . GLN A 1 90 ? -1.513 2.083 6.090 1.00 96.12 90 GLN A CA 1
ATOM 678 C C . GLN A 1 90 ? -1.550 3.591 6.379 1.00 96.12 90 GLN A C 1
ATOM 680 O O . GLN A 1 90 ? -1.943 4.016 7.468 1.00 96.12 90 GLN A O 1
ATOM 685 N N . THR A 1 91 ? -1.106 4.411 5.426 1.00 94.44 91 THR A N 1
ATOM 686 C CA . THR A 1 91 ? -1.046 5.869 5.604 1.00 94.44 91 THR A CA 1
ATOM 687 C C . THR A 1 91 ? -2.438 6.490 5.690 1.00 94.44 91 THR A C 1
ATOM 689 O O . THR A 1 91 ? -2.666 7.341 6.554 1.00 94.44 91 THR A O 1
ATOM 692 N N . ALA A 1 92 ? -3.389 6.019 4.881 1.00 95.00 92 ALA A N 1
ATOM 693 C CA . ALA A 1 92 ? -4.782 6.439 4.944 1.00 95.00 92 ALA A CA 1
ATOM 694 C C . ALA A 1 92 ? -5.423 6.053 6.283 1.00 95.00 92 ALA A C 1
ATOM 696 O O . ALA A 1 92 ? -6.042 6.905 6.915 1.00 95.00 92 ALA A O 1
ATOM 697 N N . LEU A 1 93 ? -5.207 4.831 6.784 1.00 95.69 93 LEU A N 1
ATOM 698 C CA . LEU A 1 93 ? -5.717 4.400 8.093 1.00 95.69 93 LEU A CA 1
ATOM 699 C C . LEU A 1 93 ? -5.231 5.312 9.230 1.00 95.69 93 LEU A C 1
ATOM 701 O O . LEU A 1 93 ? -6.053 5.794 10.014 1.00 95.69 93 LEU A O 1
ATOM 705 N N . HIS A 1 94 ? -3.928 5.621 9.269 1.00 93.31 94 HIS A N 1
ATOM 706 C CA . HIS A 1 94 ? -3.359 6.532 10.269 1.00 93.31 94 HIS A CA 1
ATOM 707 C C . HIS A 1 94 ? -3.919 7.953 10.161 1.00 93.31 94 HIS A C 1
ATOM 709 O O . HIS A 1 94 ? -4.200 8.587 11.178 1.00 93.31 94 HIS A O 1
ATOM 715 N N . LYS A 1 95 ? -4.089 8.462 8.938 1.00 91.12 95 LYS A N 1
ATOM 716 C CA . LYS A 1 95 ? -4.526 9.841 8.695 1.00 91.12 95 LYS A CA 1
ATOM 717 C C . LYS A 1 95 ? -6.032 10.034 8.891 1.00 91.12 95 LYS A C 1
ATOM 719 O O . LYS A 1 95 ? -6.451 11.081 9.375 1.00 91.12 95 LYS A O 1
ATOM 724 N N . ARG A 1 96 ? -6.851 9.059 8.486 1.00 91.38 96 ARG A N 1
ATOM 725 C CA . ARG A 1 96 ? -8.310 9.203 8.342 1.00 91.38 96 ARG A CA 1
ATOM 726 C C . ARG A 1 96 ? -9.096 8.767 9.565 1.00 91.38 96 ARG A C 1
ATOM 728 O O . ARG A 1 96 ? -10.134 9.358 9.842 1.00 91.38 96 ARG A O 1
ATOM 735 N N . LEU A 1 97 ? -8.643 7.747 10.295 1.00 88.56 97 LEU A N 1
ATOM 736 C CA . LEU A 1 97 ? -9.442 7.209 11.398 1.00 88.56 97 LEU A CA 1
ATOM 737 C C . LEU A 1 97 ? -9.468 8.127 12.622 1.00 88.56 97 LEU A C 1
ATOM 739 O O . LEU A 1 97 ? -10.390 8.011 13.427 1.00 88.56 97 LEU A O 1
ATOM 743 N N . GLY A 1 98 ? -8.486 9.026 12.773 1.00 77.81 98 GLY A N 1
ATOM 744 C CA . GLY A 1 98 ? -8.408 10.055 13.824 1.00 77.81 98 GLY A CA 1
ATOM 745 C C . GLY A 1 98 ? -8.234 9.522 15.256 1.00 77.81 98 GLY A C 1
ATOM 746 O O . GLY A 1 98 ? -7.671 10.199 16.109 1.00 77.81 98 GLY A O 1
ATOM 747 N N . ILE A 1 99 ? -8.670 8.290 15.515 1.00 85.44 99 ILE A N 1
ATOM 748 C CA . ILE A 1 99 ? -8.580 7.573 16.779 1.00 85.44 99 ILE A CA 1
ATOM 749 C C . ILE A 1 99 ? -7.467 6.538 16.654 1.00 85.44 99 ILE A C 1
ATOM 751 O O . ILE A 1 99 ? -7.610 5.535 15.947 1.00 85.44 99 ILE A O 1
ATOM 755 N N . GLN A 1 100 ? -6.380 6.757 17.396 1.00 87.06 100 GLN A N 1
ATOM 756 C CA . GLN A 1 100 ? -5.181 5.917 17.354 1.00 87.06 100 GLN A CA 1
ATOM 757 C C . GLN A 1 100 ? -5.499 4.432 17.570 1.00 87.06 100 GLN A C 1
ATOM 759 O O . GLN A 1 100 ? -5.007 3.585 16.835 1.00 87.06 100 GLN A O 1
ATOM 764 N N . LEU A 1 101 ? -6.391 4.116 18.512 1.00 88.44 101 LEU A N 1
ATOM 765 C CA . LEU A 1 101 ? -6.825 2.745 18.778 1.00 88.44 101 LEU A CA 1
ATOM 766 C C . LEU A 1 101 ? -7.442 2.055 17.549 1.00 88.44 101 LEU A C 1
ATOM 768 O O . LEU A 1 101 ? -7.118 0.902 17.266 1.00 88.44 101 LEU A O 1
ATOM 772 N N . LEU A 1 102 ? -8.349 2.734 16.838 1.00 90.88 102 LEU A N 1
ATOM 773 C CA . LEU A 1 102 ? -9.009 2.159 15.663 1.00 90.88 102 LEU A CA 1
ATOM 774 C C . LEU A 1 102 ? -8.008 1.987 14.524 1.00 90.88 102 LEU A C 1
ATOM 776 O O . LEU A 1 102 ? -8.016 0.951 13.864 1.00 90.88 102 LEU A O 1
ATOM 780 N N . SER A 1 103 ? -7.109 2.959 14.351 1.00 94.25 103 SER A N 1
ATOM 781 C CA . SER A 1 103 ? -6.030 2.854 13.374 1.00 94.25 103 SER A CA 1
ATOM 782 C C . SER A 1 103 ? -5.111 1.673 13.659 1.00 94.25 103 SER A C 1
ATOM 784 O O . SER A 1 103 ? -4.885 0.870 12.761 1.00 94.25 103 SER A O 1
ATOM 786 N N . SER A 1 104 ? -4.629 1.514 14.895 1.00 93.88 104 SER A N 1
ATOM 787 C CA . SER A 1 104 ? -3.783 0.374 15.263 1.00 93.88 104 SER A CA 1
ATOM 788 C C . SER A 1 104 ? -4.512 -0.953 15.064 1.00 93.88 104 SER A C 1
ATOM 790 O O . SER A 1 104 ? -3.926 -1.905 14.562 1.00 93.88 104 SER A O 1
ATOM 792 N N . CYS A 1 105 ? -5.804 -1.023 15.403 1.00 94.56 105 CYS A N 1
ATOM 793 C CA . CYS A 1 105 ? -6.605 -2.224 15.1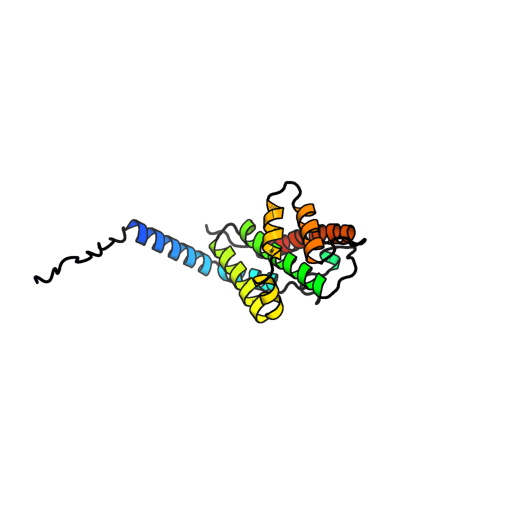82 1.00 94.56 105 CYS A CA 1
ATOM 794 C C . CYS A 1 105 ? -6.719 -2.580 13.692 1.00 94.56 105 CYS A C 1
ATOM 796 O O . CYS A 1 105 ? -6.575 -3.747 13.339 1.00 94.56 105 CYS A O 1
ATOM 798 N N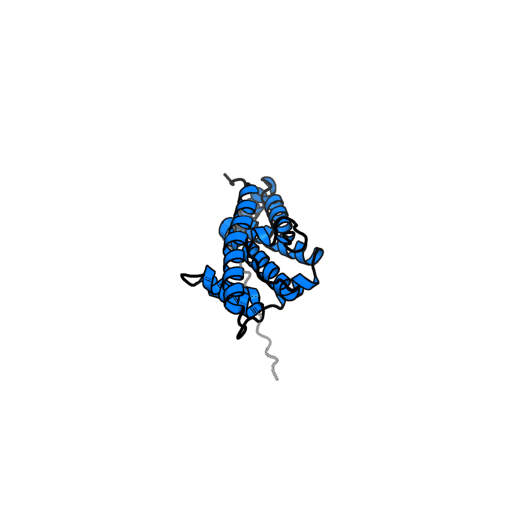 . ALA A 1 106 ? -6.978 -1.596 12.827 1.00 97.56 106 ALA A N 1
ATOM 799 C CA . ALA A 1 106 ? -7.093 -1.817 11.389 1.00 97.56 106 ALA A CA 1
ATOM 800 C C . ALA A 1 106 ? -5.746 -2.188 10.755 1.00 97.56 106 ALA A C 1
ATOM 802 O O . ALA A 1 106 ? -5.676 -3.150 9.999 1.00 97.56 106 ALA A O 1
ATOM 803 N N . VAL A 1 107 ? -4.671 -1.474 11.098 1.00 97.12 107 VAL A N 1
ATOM 804 C CA . VAL A 1 107 ? -3.326 -1.741 10.564 1.00 97.12 107 VAL A CA 1
ATOM 805 C C . VAL A 1 107 ? -2.832 -3.125 10.986 1.00 97.12 107 VAL A C 1
ATOM 807 O O . VAL A 1 107 ? -2.352 -3.877 10.143 1.00 97.12 107 VAL A O 1
ATOM 810 N N . ASN A 1 108 ? -3.008 -3.505 12.255 1.00 96.94 108 ASN A N 1
ATOM 811 C CA . ASN A 1 108 ? -2.628 -4.842 12.717 1.00 96.94 108 ASN A CA 1
ATOM 812 C C . ASN A 1 108 ? -3.436 -5.925 11.997 1.00 96.94 108 ASN A C 1
ATOM 814 O O . ASN A 1 108 ? -2.855 -6.874 11.491 1.00 96.94 108 ASN A O 1
ATOM 818 N N . ALA A 1 109 ? -4.754 -5.747 11.868 1.00 98.12 109 ALA A N 1
ATOM 819 C CA . ALA A 1 109 ? -5.598 -6.694 11.143 1.00 98.12 109 ALA A CA 1
ATOM 820 C C . ALA A 1 109 ? -5.214 -6.823 9.661 1.00 98.12 109 ALA A C 1
ATOM 822 O O . ALA A 1 109 ? -5.275 -7.916 9.105 1.00 98.12 109 ALA A O 1
ATOM 823 N N . MET A 1 110 ? -4.799 -5.721 9.030 1.00 98.25 110 MET A N 1
ATOM 824 C CA . MET A 1 110 ? -4.305 -5.719 7.656 1.00 98.25 110 MET A CA 1
ATOM 825 C C . MET A 1 110 ? -3.039 -6.575 7.527 1.00 98.25 110 MET A C 1
ATOM 827 O O . MET A 1 110 ? -2.979 -7.452 6.669 1.00 98.25 110 MET A O 1
ATOM 831 N N . TYR A 1 111 ? -2.050 -6.377 8.401 1.00 97.31 111 TYR A N 1
ATOM 832 C CA . TYR A 1 111 ? -0.817 -7.166 8.368 1.00 97.31 111 TYR A CA 1
ATOM 833 C C . TYR A 1 111 ? -1.021 -8.625 8.775 1.00 97.31 111 TYR A C 1
ATOM 835 O O . TYR A 1 111 ? -0.500 -9.504 8.094 1.00 97.31 111 TYR A O 1
ATOM 843 N N . ASP A 1 112 ? -1.829 -8.900 9.801 1.00 97.88 112 ASP A N 1
ATOM 844 C CA . ASP A 1 112 ? -2.210 -10.266 10.180 1.00 97.88 112 ASP A CA 1
ATOM 845 C C . ASP A 1 112 ? -2.837 -10.997 8.984 1.00 97.88 112 ASP A C 1
ATOM 847 O O . ASP A 1 112 ? -2.522 -12.158 8.713 1.00 97.88 112 ASP A O 1
ATOM 851 N N . LYS A 1 113 ? -3.692 -10.300 8.220 1.00 97.88 113 LYS A N 1
ATOM 852 C CA . LYS A 1 113 ? -4.320 -10.872 7.032 1.00 97.88 113 LYS A CA 1
ATOM 853 C C . LYS A 1 113 ? -3.333 -11.069 5.884 1.00 97.88 113 LYS A C 1
ATOM 855 O O . LYS A 1 113 ? -3.409 -12.098 5.220 1.00 97.88 113 LYS A O 1
ATOM 860 N N . LEU A 1 114 ? -2.397 -10.142 5.664 1.00 96.56 114 LEU A N 1
ATOM 861 C CA . LEU A 1 114 ? -1.331 -10.297 4.665 1.00 96.56 114 LEU A CA 1
ATOM 862 C C . LEU A 1 114 ? -0.442 -11.511 4.962 1.00 96.56 114 LEU A C 1
ATOM 864 O O . LEU A 1 114 ? -0.148 -12.272 4.044 1.00 96.56 114 LEU A O 1
ATOM 868 N N . VAL A 1 115 ? -0.081 -11.736 6.229 1.00 97.00 115 VAL A N 1
ATOM 869 C CA . VAL A 1 115 ? 0.665 -12.932 6.661 1.00 97.00 115 VAL A CA 1
ATOM 870 C C . VAL A 1 115 ? -0.107 -14.215 6.333 1.00 97.00 115 VAL A C 1
ATOM 872 O O . VAL A 1 115 ? 0.492 -15.203 5.916 1.00 97.00 115 VAL A O 1
ATOM 875 N N . GLU A 1 116 ? -1.432 -14.206 6.493 1.00 96.81 116 GLU A N 1
ATOM 876 C CA . GLU A 1 116 ? -2.288 -15.359 6.198 1.00 96.81 116 GLU A CA 1
ATOM 877 C C . GLU A 1 116 ? -2.392 -15.652 4.692 1.00 96.81 116 GLU A C 1
ATOM 879 O O . GLU A 1 116 ? -2.277 -16.808 4.285 1.00 96.81 116 GLU A O 1
ATOM 884 N N . ILE A 1 117 ? -2.641 -14.630 3.864 1.00 95.31 117 ILE A N 1
ATOM 885 C CA . ILE A 1 117 ? -3.002 -14.827 2.447 1.00 95.31 117 ILE A CA 1
ATOM 886 C C . ILE A 1 117 ? -1.820 -14.715 1.479 1.00 95.31 117 ILE A C 1
ATOM 888 O O . ILE A 1 117 ? -1.909 -15.214 0.360 1.00 95.31 117 ILE A O 1
ATOM 892 N N . ALA A 1 118 ? -0.738 -14.041 1.872 1.00 94.12 118 ALA A N 1
ATOM 893 C CA . ALA A 1 118 ? 0.411 -13.769 1.013 1.00 94.12 118 ALA A CA 1
ATOM 894 C C . ALA A 1 118 ? 1.718 -13.627 1.832 1.00 94.12 118 ALA A C 1
ATOM 896 O O . ALA A 1 118 ? 2.327 -12.554 1.831 1.00 94.12 118 ALA A O 1
ATOM 897 N N . PRO A 1 119 ? 2.174 -14.691 2.524 1.00 94.38 119 PRO A N 1
ATOM 898 C CA . PRO A 1 119 ? 3.318 -14.628 3.439 1.00 94.38 119 PRO A CA 1
ATOM 899 C C . PRO A 1 119 ? 4.630 -14.216 2.758 1.00 94.38 119 PRO A C 1
ATOM 901 O O . PRO A 1 119 ? 5.385 -13.428 3.322 1.00 94.38 119 PRO A O 1
ATOM 904 N N . ASP A 1 120 ? 4.889 -14.691 1.537 1.00 93.25 120 ASP A N 1
ATOM 905 C CA . ASP A 1 120 ? 6.101 -14.323 0.792 1.00 93.25 120 ASP A CA 1
ATOM 906 C C . ASP A 1 120 ? 6.108 -12.826 0.452 1.00 93.25 120 ASP A C 1
ATOM 908 O O . ASP A 1 120 ? 7.096 -12.134 0.678 1.00 93.25 120 ASP A O 1
ATOM 912 N N . PHE A 1 121 ? 4.963 -12.297 0.015 1.00 92.94 121 PHE A N 1
ATOM 913 C CA . PHE A 1 121 ? 4.802 -10.868 -0.249 1.00 92.94 121 PHE A CA 1
ATOM 914 C C . PHE A 1 121 ? 4.912 -10.022 1.029 1.00 92.94 121 PHE A C 1
ATOM 916 O O . PHE A 1 121 ? 5.490 -8.939 1.004 1.00 92.94 121 PHE A O 1
ATOM 923 N N . TYR A 1 122 ? 4.387 -10.502 2.161 1.00 93.81 122 TYR A N 1
ATOM 924 C CA . TYR A 1 122 ? 4.570 -9.831 3.449 1.00 93.81 122 TYR A CA 1
ATOM 925 C C . TYR A 1 122 ? 6.058 -9.705 3.810 1.00 93.81 122 TYR A C 1
ATOM 927 O O . TYR A 1 122 ? 6.498 -8.621 4.196 1.00 93.81 122 TYR A O 1
ATOM 935 N N . ASN A 1 123 ? 6.839 -10.774 3.622 1.00 91.88 123 ASN A N 1
ATOM 936 C CA . ASN A 1 123 ? 8.284 -10.735 3.850 1.00 91.88 123 ASN A CA 1
ATOM 937 C C . ASN A 1 123 ? 8.967 -9.713 2.926 1.00 91.88 123 ASN A C 1
ATOM 939 O O . ASN A 1 123 ? 9.769 -8.914 3.404 1.00 91.88 123 ASN A O 1
ATOM 943 N N . ASP A 1 124 ? 8.580 -9.654 1.646 1.00 89.38 124 ASP A N 1
ATOM 944 C CA . ASP A 1 124 ? 9.100 -8.657 0.697 1.00 89.38 124 ASP A CA 1
ATOM 945 C C . ASP A 1 124 ? 8.822 -7.209 1.143 1.00 89.38 124 ASP A C 1
ATOM 947 O O . ASP A 1 124 ? 9.665 -6.327 0.953 1.00 89.38 124 ASP A O 1
ATOM 951 N N . ILE A 1 125 ? 7.656 -6.936 1.747 1.00 89.12 125 ILE A N 1
ATOM 952 C CA . ILE A 1 125 ? 7.356 -5.616 2.326 1.00 89.12 125 ILE A CA 1
ATOM 953 C C . ILE A 1 125 ? 8.263 -5.341 3.528 1.00 89.12 125 ILE A C 1
ATOM 955 O O . ILE A 1 125 ? 8.829 -4.251 3.620 1.00 89.12 125 ILE A O 1
ATOM 959 N N . CYS A 1 126 ? 8.372 -6.293 4.458 1.00 86.12 126 CYS A N 1
ATOM 960 C CA . CYS A 1 126 ? 9.125 -6.123 5.701 1.00 86.12 126 CYS A CA 1
ATOM 961 C C . CYS A 1 126 ? 10.628 -5.938 5.470 1.00 86.12 126 CYS A C 1
ATOM 963 O O . CYS A 1 126 ? 11.246 -5.107 6.137 1.00 86.12 126 CYS A O 1
ATOM 965 N N . ASP A 1 127 ? 11.195 -6.674 4.518 1.00 84.06 127 ASP A N 1
ATOM 966 C CA . ASP A 1 127 ? 12.613 -6.598 4.161 1.00 84.06 127 ASP A CA 1
ATOM 967 C C . ASP A 1 127 ? 12.903 -5.458 3.165 1.00 84.06 127 ASP A C 1
ATOM 969 O O . ASP A 1 127 ? 14.053 -5.054 2.961 1.00 84.06 127 ASP A O 1
ATOM 973 N N . GLY A 1 128 ? 11.859 -4.920 2.530 1.00 82.50 128 GLY A N 1
ATOM 974 C CA . GLY A 1 128 ? 11.947 -3.907 1.491 1.00 82.50 128 GLY A CA 1
ATOM 975 C C . GLY A 1 128 ? 12.154 -2.479 2.007 1.00 82.50 128 GLY A C 1
ATOM 976 O O . GLY A 1 128 ? 11.652 -2.057 3.045 1.00 82.50 128 GLY A O 1
ATOM 977 N N . ALA A 1 129 ? 12.834 -1.654 1.205 1.00 88.81 129 ALA A N 1
ATOM 978 C CA . ALA A 1 129 ? 13.013 -0.223 1.482 1.00 88.81 129 ALA A CA 1
ATOM 979 C C . ALA A 1 129 ? 11.876 0.666 0.928 1.00 88.81 129 ALA A C 1
ATOM 981 O O . ALA A 1 129 ? 11.920 1.890 1.076 1.00 88.81 129 ALA A O 1
ATOM 982 N N . ALA A 1 130 ? 10.868 0.075 0.274 1.00 90.25 130 ALA A N 1
ATOM 983 C CA . ALA A 1 130 ? 9.845 0.804 -0.480 1.00 90.25 130 ALA A CA 1
ATOM 984 C C . ALA A 1 130 ? 9.100 1.840 0.378 1.00 90.25 130 ALA A C 1
ATOM 986 O O . ALA A 1 130 ? 8.988 3.006 -0.001 1.00 90.25 130 ALA A O 1
ATOM 987 N N . PHE A 1 131 ? 8.671 1.446 1.580 1.00 92.56 131 PHE A N 1
ATOM 988 C CA . PHE A 1 131 ? 7.926 2.317 2.494 1.00 92.56 131 PHE A CA 1
ATOM 989 C C . PHE A 1 131 ? 8.750 3.523 2.950 1.00 92.56 131 PHE A C 1
ATOM 991 O O . PHE A 1 131 ? 8.206 4.617 3.110 1.00 92.56 131 PHE A O 1
ATOM 998 N N . THR A 1 132 ? 10.062 3.351 3.126 1.00 91.56 132 THR A N 1
ATOM 999 C CA . THR A 1 132 ? 10.974 4.444 3.480 1.00 91.56 132 THR A CA 1
ATOM 1000 C C . THR A 1 132 ? 11.019 5.485 2.366 1.00 91.56 132 THR A C 1
ATOM 1002 O O . THR A 1 132 ? 10.822 6.669 2.633 1.00 91.56 132 THR A O 1
ATOM 1005 N N . PHE A 1 133 ? 11.200 5.059 1.114 1.00 92.00 133 PHE A N 1
ATOM 1006 C CA . PHE A 1 133 ? 11.224 5.965 -0.038 1.00 92.00 133 PHE A CA 1
ATOM 1007 C C . PHE A 1 133 ? 9.900 6.708 -0.233 1.00 92.00 133 PHE A C 1
ATOM 1009 O O . PHE A 1 133 ? 9.886 7.924 -0.447 1.00 92.00 133 PHE A O 1
ATOM 1016 N N . TYR A 1 134 ? 8.773 6.011 -0.084 1.00 94.12 134 TYR A N 1
ATOM 1017 C CA . TYR A 1 134 ? 7.471 6.660 -0.180 1.00 94.12 134 TYR A CA 1
ATOM 1018 C C . TYR A 1 134 ? 7.228 7.648 0.964 1.00 94.12 134 TYR A C 1
ATOM 1020 O O . TYR A 1 134 ? 6.766 8.761 0.724 1.00 94.12 134 TYR A O 1
ATOM 1028 N N . SER A 1 135 ? 7.633 7.312 2.190 1.00 90.38 135 SER A N 1
ATOM 1029 C CA . SER A 1 135 ? 7.521 8.217 3.344 1.00 90.38 135 SER A CA 1
ATOM 1030 C C . SER A 1 135 ? 8.343 9.500 3.183 1.00 90.38 135 SER A C 1
ATOM 1032 O O . SER A 1 135 ? 7.934 10.549 3.678 1.00 90.38 135 SER A O 1
ATOM 1034 N N . LEU A 1 136 ? 9.492 9.441 2.499 1.00 88.38 136 LEU A N 1
ATOM 1035 C CA . LEU A 1 136 ? 10.287 10.631 2.177 1.00 88.38 136 LEU A CA 1
ATOM 1036 C C . LEU A 1 136 ? 9.555 11.554 1.195 1.00 88.38 136 LEU A C 1
ATOM 1038 O O . LEU A 1 136 ? 9.592 12.766 1.371 1.00 88.38 136 LEU A O 1
ATOM 1042 N N . SER A 1 137 ? 8.833 10.979 0.231 1.00 87.62 137 SER A N 1
ATOM 1043 C CA . SER A 1 137 ? 8.095 11.729 -0.798 1.00 87.62 137 SER A CA 1
ATOM 1044 C C . SER A 1 137 ? 6.893 12.498 -0.238 1.00 87.62 137 SER A C 1
ATOM 1046 O O . SER A 1 137 ? 6.499 13.518 -0.789 1.00 87.62 137 SER A O 1
ATOM 1048 N N . LEU A 1 138 ? 6.308 12.046 0.879 1.00 84.06 138 LEU A N 1
ATOM 1049 C CA . LEU A 1 138 ? 5.147 12.704 1.502 1.00 84.06 138 LEU A CA 1
ATOM 1050 C C . LEU A 1 138 ? 5.455 14.081 2.117 1.00 84.06 138 LEU A C 1
ATOM 1052 O O . LEU A 1 138 ? 4.529 14.773 2.536 1.00 84.06 138 LEU A O 1
ATOM 1056 N N . LYS A 1 139 ? 6.732 14.459 2.229 1.00 74.31 139 LYS A N 1
ATOM 1057 C CA . LYS A 1 139 ? 7.165 15.739 2.811 1.00 74.31 139 LYS A CA 1
ATOM 1058 C C . LYS A 1 139 ? 7.290 16.864 1.781 1.00 74.31 139 LYS A C 1
ATOM 1060 O O . LYS A 1 139 ? 7.461 18.011 2.182 1.00 74.31 139 LYS A O 1
ATOM 1065 N N . GLU A 1 140 ? 7.216 16.529 0.498 1.00 72.50 140 GLU A N 1
ATOM 1066 C CA . GLU A 1 140 ? 7.443 17.444 -0.618 1.00 72.50 140 GLU A CA 1
ATOM 1067 C C . GLU A 1 140 ? 6.123 18.043 -1.132 1.00 72.50 140 GLU A C 1
ATOM 1069 O O . GLU A 1 140 ? 5.059 17.429 -1.015 1.00 72.50 140 GLU A O 1
ATOM 1074 N N . GLU A 1 141 ? 6.186 19.241 -1.728 1.00 67.00 141 GLU A N 1
ATOM 1075 C CA . GLU A 1 141 ? 5.012 19.919 -2.311 1.00 67.00 141 GLU A CA 1
ATOM 1076 C C . GLU A 1 141 ? 4.380 19.103 -3.459 1.00 67.00 141 GLU A C 1
ATOM 1078 O O . GLU A 1 141 ? 3.158 19.096 -3.606 1.00 67.00 141 GLU A O 1
ATOM 1083 N N . ASP A 1 142 ? 5.194 18.335 -4.198 1.00 75.88 142 ASP A N 1
ATOM 1084 C CA . ASP A 1 142 ? 4.791 17.507 -5.345 1.00 75.88 142 ASP A CA 1
ATOM 1085 C C . ASP A 1 142 ? 4.845 15.995 -5.043 1.00 75.88 142 ASP A C 1
ATOM 1087 O O . ASP A 1 142 ? 5.329 15.188 -5.846 1.00 75.88 142 ASP A O 1
ATOM 1091 N N . ALA A 1 143 ? 4.303 15.578 -3.893 1.00 83.44 143 ALA A N 1
ATOM 1092 C CA . ALA A 1 143 ? 4.349 14.188 -3.422 1.00 83.44 143 ALA A CA 1
ATOM 1093 C C . ALA A 1 143 ? 3.953 13.140 -4.488 1.00 83.44 143 ALA A C 1
ATOM 1095 O O . ALA A 1 143 ? 4.556 12.072 -4.559 1.00 83.44 143 ALA A O 1
ATOM 1096 N N . HIS A 1 144 ? 2.985 13.433 -5.367 1.00 87.12 144 HIS A N 1
ATOM 1097 C CA . HIS A 1 144 ? 2.572 12.518 -6.441 1.00 87.12 144 HIS A CA 1
ATOM 1098 C C . HIS A 1 144 ? 3.707 12.185 -7.419 1.00 87.12 144 HIS A C 1
ATOM 1100 O O . HIS A 1 144 ? 3.865 11.025 -7.814 1.00 87.12 144 HIS A O 1
ATOM 1106 N N . LEU A 1 145 ? 4.483 13.190 -7.829 1.00 89.75 145 LEU A N 1
ATOM 1107 C CA . LEU A 1 145 ? 5.564 13.016 -8.796 1.00 89.75 145 LEU A CA 1
ATOM 1108 C C . LEU A 1 145 ? 6.748 12.288 -8.156 1.00 89.75 145 LEU A C 1
ATOM 1110 O O . LEU A 1 145 ? 7.345 11.410 -8.780 1.00 89.75 145 LEU A O 1
ATOM 1114 N N . ASP A 1 146 ? 7.051 12.597 -6.897 1.00 93.38 146 ASP A N 1
ATOM 1115 C CA . ASP A 1 146 ? 8.142 11.949 -6.172 1.00 93.38 146 ASP A CA 1
ATOM 1116 C C . ASP A 1 146 ? 7.830 10.496 -5.813 1.00 93.38 146 ASP A C 1
ATOM 1118 O O . ASP A 1 146 ? 8.702 9.636 -5.961 1.00 93.38 146 ASP A O 1
ATOM 1122 N N . ILE A 1 147 ? 6.579 10.173 -5.467 1.00 95.94 147 ILE A N 1
ATOM 1123 C CA . ILE A 1 147 ? 6.135 8.777 -5.352 1.00 95.94 147 ILE A CA 1
ATOM 1124 C C . ILE A 1 147 ? 6.340 8.043 -6.683 1.00 95.94 147 ILE A C 1
ATOM 1126 O O . ILE A 1 147 ? 6.896 6.944 -6.692 1.00 95.94 147 ILE A O 1
ATOM 1130 N N . GLY A 1 148 ? 5.966 8.658 -7.811 1.00 96.38 148 GLY A N 1
ATOM 1131 C CA . GLY A 1 148 ? 6.176 8.094 -9.147 1.00 96.38 148 GLY A CA 1
ATOM 1132 C C . GLY A 1 148 ? 7.652 7.821 -9.455 1.00 96.38 148 GLY A C 1
ATOM 1133 O O . GLY A 1 148 ? 8.009 6.738 -9.926 1.00 96.38 148 GLY A O 1
ATOM 1134 N N . ARG A 1 149 ? 8.543 8.763 -9.124 1.00 95.75 149 ARG A N 1
ATOM 1135 C CA . ARG A 1 149 ? 10.002 8.606 -9.279 1.00 95.75 149 ARG A CA 1
ATOM 1136 C C . ARG A 1 149 ? 10.545 7.432 -8.473 1.00 95.75 149 ARG A C 1
ATOM 1138 O O . ARG A 1 149 ? 11.270 6.604 -9.028 1.00 95.75 149 ARG A O 1
ATOM 1145 N N . HIS A 1 150 ? 10.172 7.328 -7.200 1.00 96.12 150 HIS A N 1
ATOM 1146 C CA . HIS A 1 150 ? 10.601 6.220 -6.348 1.00 96.12 150 HIS A CA 1
ATOM 1147 C C . HIS A 1 150 ? 9.999 4.887 -6.791 1.00 96.12 150 HIS A C 1
ATOM 1149 O O . HIS A 1 150 ? 10.698 3.879 -6.799 1.00 96.12 150 HIS A O 1
ATOM 1155 N N . PHE A 1 151 ? 8.742 4.870 -7.234 1.00 97.00 151 PHE A N 1
ATOM 1156 C CA . PHE A 1 151 ? 8.118 3.679 -7.803 1.00 97.00 151 PHE A CA 1
ATOM 1157 C C . PHE A 1 151 ? 8.878 3.181 -9.042 1.00 97.00 151 PHE A C 1
ATOM 1159 O O . PHE A 1 151 ? 9.227 2.004 -9.121 1.00 97.00 151 PHE A O 1
ATOM 1166 N N . ALA A 1 152 ? 9.213 4.071 -9.982 1.00 97.06 152 ALA A N 1
ATOM 1167 C CA . ALA A 1 152 ? 9.995 3.714 -11.164 1.00 97.06 152 ALA A CA 1
ATOM 1168 C C . ALA A 1 152 ? 11.400 3.198 -10.799 1.00 97.06 152 ALA A C 1
ATOM 1170 O O . ALA A 1 152 ? 11.882 2.234 -11.399 1.00 97.06 152 ALA A O 1
ATOM 1171 N N . MET A 1 153 ? 12.045 3.805 -9.798 1.00 95.94 153 MET A N 1
ATOM 1172 C CA . MET A 1 153 ? 13.328 3.344 -9.257 1.00 95.94 153 MET A CA 1
ATOM 1173 C C . MET A 1 153 ? 13.220 1.928 -8.673 1.00 95.94 153 MET A C 1
ATOM 1175 O O . MET A 1 153 ? 14.014 1.064 -9.034 1.00 95.94 153 MET A O 1
ATOM 1179 N N . LEU A 1 154 ? 12.208 1.661 -7.843 1.00 95.12 154 LEU A N 1
ATOM 1180 C CA . LEU A 1 154 ? 11.953 0.345 -7.243 1.00 95.12 154 LEU A CA 1
ATOM 1181 C C . LEU A 1 154 ? 11.597 -0.722 -8.290 1.00 95.12 154 LEU A C 1
ATOM 1183 O O . LEU A 1 154 ? 11.936 -1.891 -8.128 1.00 95.12 154 LEU A O 1
ATOM 1187 N N . CYS A 1 155 ? 10.992 -0.320 -9.411 1.00 95.75 155 CYS A N 1
ATOM 1188 C CA . CYS A 1 155 ? 10.791 -1.181 -10.580 1.00 95.75 155 CYS A CA 1
ATOM 1189 C C . CYS A 1 155 ? 12.081 -1.419 -11.397 1.00 95.75 155 CYS A C 1
ATOM 1191 O O . CYS A 1 155 ? 12.051 -2.105 -12.421 1.00 95.75 155 CYS A O 1
ATOM 1193 N N . GLY A 1 156 ? 13.214 -0.829 -11.003 1.00 95.31 156 GLY A N 1
ATOM 1194 C CA . GLY A 1 156 ? 14.487 -0.932 -11.712 1.00 95.31 156 GLY A CA 1
ATOM 1195 C C . GLY A 1 156 ? 14.469 -0.242 -13.076 1.00 95.31 156 GLY A C 1
ATOM 1196 O O . GLY A 1 156 ? 15.047 -0.760 -14.034 1.00 95.31 156 GLY A O 1
ATOM 1197 N N . MET A 1 157 ? 13.757 0.882 -13.206 1.00 96.69 157 MET A N 1
ATOM 1198 C CA . MET A 1 157 ? 13.624 1.626 -14.469 1.00 96.69 157 MET A CA 1
ATOM 1199 C C . MET A 1 157 ? 14.688 2.710 -14.662 1.00 96.69 157 MET A C 1
ATOM 1201 O O . MET A 1 157 ? 14.655 3.456 -15.641 1.00 96.69 157 MET A O 1
ATOM 1205 N N . GLU A 1 158 ? 15.663 2.805 -13.761 1.00 91.56 158 GLU A N 1
ATOM 1206 C CA . GLU A 1 158 ? 16.768 3.750 -13.895 1.00 91.56 158 GLU A CA 1
ATOM 1207 C C . GLU A 1 158 ? 17.565 3.508 -15.185 1.00 91.56 158 GLU A C 1
ATOM 1209 O O . GLU A 1 158 ? 17.944 2.386 -15.512 1.00 91.56 158 GLU A O 1
ATOM 1214 N N . GLY A 1 159 ? 17.780 4.577 -15.958 1.00 90.81 159 GLY A N 1
ATOM 1215 C CA . GLY A 1 159 ? 18.488 4.516 -17.241 1.00 90.81 159 GLY A CA 1
ATOM 1216 C C . GLY A 1 159 ? 17.719 3.844 -18.388 1.00 90.81 159 GLY A C 1
ATOM 1217 O O . GLY A 1 159 ? 18.250 3.771 -19.497 1.00 90.81 159 GLY A O 1
ATOM 1218 N N . LYS A 1 160 ? 16.483 3.376 -18.166 1.00 94.25 160 LYS A N 1
ATOM 1219 C CA . LYS A 1 160 ? 15.640 2.774 -19.211 1.00 94.25 160 LYS A CA 1
ATOM 1220 C C . LYS A 1 160 ? 14.821 3.833 -19.948 1.00 94.25 160 LYS A C 1
ATOM 1222 O O . LYS A 1 160 ? 14.460 4.862 -19.380 1.00 94.25 160 LYS A O 1
ATOM 1227 N N . LYS A 1 161 ? 14.505 3.576 -21.222 1.00 93.94 161 LYS A N 1
ATOM 1228 C CA . LYS A 1 161 ? 13.736 4.510 -22.069 1.00 93.94 161 LYS A CA 1
ATOM 1229 C C . LYS A 1 161 ? 12.304 4.684 -21.568 1.00 93.94 161 LYS A C 1
ATOM 1231 O O . LYS A 1 161 ? 11.708 5.739 -21.736 1.00 93.94 161 LYS A O 1
ATOM 1236 N N . GLU A 1 162 ? 11.778 3.646 -20.938 1.00 94.12 162 GLU A N 1
ATOM 1237 C CA . GLU A 1 162 ? 10.421 3.552 -20.421 1.00 94.12 162 GLU A CA 1
ATOM 1238 C C . GLU A 1 162 ? 10.259 4.243 -19.059 1.00 94.12 162 GLU A C 1
ATOM 1240 O O . GLU A 1 162 ? 9.139 4.325 -18.565 1.00 94.12 162 GLU A O 1
ATOM 1245 N N . LYS A 1 163 ? 11.342 4.755 -18.448 1.00 96.25 163 LYS A N 1
ATOM 1246 C CA . LYS A 1 163 ? 11.341 5.339 -17.095 1.00 96.25 163 LYS A CA 1
ATOM 1247 C C . LYS A 1 163 ? 10.187 6.312 -16.865 1.00 96.25 163 LYS A C 1
ATOM 1249 O O . LYS A 1 163 ? 9.461 6.159 -15.890 1.00 96.25 163 LYS A O 1
ATOM 1254 N N . GLU A 1 164 ? 9.988 7.263 -17.774 1.00 96.44 164 GLU A N 1
ATOM 1255 C CA . GLU A 1 164 ? 8.943 8.287 -17.642 1.00 96.44 164 GLU A CA 1
ATOM 1256 C C . GLU A 1 164 ? 7.526 7.690 -17.623 1.00 96.44 164 GLU A C 1
ATOM 1258 O O . GLU A 1 164 ? 6.669 8.159 -16.875 1.00 96.44 164 GLU A O 1
ATOM 1263 N N . ALA A 1 165 ? 7.286 6.600 -18.362 1.00 96.75 165 ALA A N 1
ATOM 1264 C CA . ALA A 1 165 ? 6.003 5.900 -18.326 1.00 96.75 165 ALA A CA 1
ATOM 1265 C C . ALA A 1 165 ? 5.751 5.260 -16.952 1.00 96.75 165 ALA A C 1
ATOM 1267 O O . ALA A 1 165 ? 4.634 5.308 -16.448 1.00 96.75 165 ALA A O 1
ATOM 1268 N N . TYR A 1 166 ? 6.791 4.717 -16.311 1.00 97.62 166 TYR A N 1
ATOM 1269 C CA . TYR A 1 166 ? 6.682 4.156 -14.961 1.00 97.62 166 TYR A CA 1
ATOM 1270 C C . TYR A 1 166 ? 6.574 5.220 -13.871 1.00 97.62 166 TYR A C 1
ATOM 1272 O O . TYR A 1 166 ? 5.938 4.964 -12.852 1.00 97.62 166 TYR A O 1
ATOM 1280 N N . ILE A 1 167 ? 7.150 6.408 -14.082 1.00 97.19 167 ILE A N 1
ATOM 1281 C CA . ILE A 1 167 ? 6.939 7.550 -13.185 1.00 97.19 167 ILE A CA 1
ATOM 1282 C C . ILE A 1 167 ? 5.464 7.940 -13.204 1.00 97.19 167 ILE A C 1
ATOM 1284 O O . ILE A 1 167 ? 4.834 7.955 -12.150 1.00 97.19 167 ILE A O 1
ATOM 1288 N N . SER A 1 168 ? 4.902 8.172 -14.396 1.00 96.62 168 SER A N 1
ATOM 1289 C CA . SER A 1 168 ? 3.473 8.477 -14.543 1.00 96.62 168 SER A CA 1
ATOM 1290 C C . SER A 1 168 ? 2.604 7.369 -13.953 1.00 96.62 168 SER A C 1
ATOM 1292 O O . SER A 1 168 ? 1.663 7.656 -13.221 1.00 96.62 168 SER A O 1
ATOM 1294 N N . PHE A 1 169 ? 2.954 6.105 -14.206 1.00 97.62 169 PHE A N 1
ATOM 1295 C CA . PHE A 1 169 ? 2.219 4.959 -13.685 1.00 97.62 169 PHE A CA 1
ATOM 1296 C C . PHE A 1 169 ? 2.203 4.916 -12.151 1.00 97.62 169 PHE A C 1
ATOM 1298 O O . PHE A 1 169 ? 1.137 4.776 -11.558 1.00 97.62 169 PHE A O 1
ATOM 1305 N N . GLY A 1 170 ? 3.354 5.098 -11.496 1.00 97.56 170 GLY A N 1
ATOM 1306 C CA . GLY A 1 170 ? 3.431 5.171 -10.034 1.00 97.56 170 GLY A CA 1
ATOM 1307 C C . GLY A 1 170 ? 2.644 6.349 -9.455 1.00 97.56 170 GLY A C 1
ATOM 1308 O O . GLY A 1 170 ? 1.967 6.198 -8.437 1.00 97.56 170 GLY A O 1
ATOM 1309 N N . SER A 1 171 ? 2.675 7.507 -10.121 1.00 96.75 171 SER A N 1
ATOM 1310 C CA . SER A 1 171 ? 1.876 8.678 -9.739 1.00 96.75 171 SER A CA 1
ATOM 1311 C C . SER A 1 171 ? 0.369 8.432 -9.875 1.00 96.75 171 SER A C 1
ATOM 1313 O O . SER A 1 171 ? -0.397 8.850 -9.002 1.00 96.75 171 SER A O 1
ATOM 1315 N N . ASP A 1 172 ? -0.059 7.740 -10.934 1.00 97.19 172 ASP A N 1
ATOM 1316 C CA . ASP A 1 172 ? -1.459 7.373 -11.155 1.00 97.19 172 ASP A CA 1
ATOM 1317 C C . ASP A 1 172 ? -1.939 6.356 -10.114 1.00 97.19 172 ASP A C 1
ATOM 1319 O O . ASP A 1 172 ? -2.976 6.593 -9.495 1.00 97.19 172 ASP A O 1
ATOM 1323 N N . ILE A 1 173 ? -1.153 5.308 -9.825 1.00 97.75 173 ILE A N 1
ATOM 1324 C CA . ILE A 1 173 ? -1.445 4.345 -8.747 1.00 97.75 173 ILE A CA 1
ATOM 1325 C C . ILE A 1 173 ? -1.611 5.078 -7.416 1.00 97.75 173 ILE A C 1
ATOM 1327 O O . ILE A 1 173 ? -2.573 4.833 -6.694 1.00 97.75 173 ILE A O 1
ATOM 1331 N N . TYR A 1 174 ? -0.697 5.996 -7.093 1.00 96.88 174 TYR A N 1
ATOM 1332 C CA . TYR A 1 174 ? -0.755 6.753 -5.846 1.00 96.88 174 TYR A CA 1
ATOM 1333 C C . TYR A 1 174 ? -2.030 7.597 -5.737 1.00 96.88 174 TYR A C 1
ATOM 1335 O O . TYR A 1 174 ? -2.710 7.568 -4.713 1.00 96.88 174 TYR A O 1
ATOM 1343 N N . ARG A 1 175 ? -2.395 8.316 -6.805 1.00 95.56 175 ARG A N 1
ATOM 1344 C CA . ARG A 1 175 ? -3.595 9.161 -6.823 1.00 95.56 175 ARG A CA 1
ATOM 1345 C C . ARG A 1 175 ? -4.882 8.335 -6.808 1.00 95.56 175 ARG A C 1
ATOM 1347 O O . ARG A 1 175 ? -5.741 8.551 -5.959 1.00 95.56 175 ARG A O 1
ATOM 1354 N N . ASN A 1 176 ? -5.026 7.421 -7.761 1.00 97.12 176 ASN A N 1
ATOM 1355 C CA . ASN A 1 176 ? -6.267 6.687 -7.985 1.00 97.12 176 ASN A CA 1
ATOM 1356 C C . ASN A 1 176 ? -6.459 5.608 -6.909 1.00 97.12 176 ASN A C 1
ATOM 1358 O O . ASN A 1 176 ? -7.540 5.493 -6.342 1.00 97.12 176 ASN A O 1
ATOM 1362 N N . GLY A 1 177 ? -5.394 4.883 -6.553 1.00 96.88 177 GLY A N 1
ATOM 1363 C CA . GLY A 1 177 ? -5.408 3.927 -5.446 1.00 96.88 177 GLY A CA 1
ATOM 1364 C C . GLY A 1 177 ? -5.695 4.598 -4.104 1.00 96.88 177 GLY A C 1
ATOM 1365 O O . GLY A 1 177 ? -6.473 4.066 -3.317 1.00 96.88 177 GLY A O 1
ATOM 1366 N N . GLY A 1 178 ? -5.143 5.795 -3.868 1.00 95.88 178 GLY A N 1
ATOM 1367 C CA . GLY A 1 178 ? -5.468 6.602 -2.691 1.00 95.88 178 GLY A CA 1
ATOM 1368 C C . GLY A 1 178 ? -6.961 6.926 -2.606 1.00 95.88 178 GLY A C 1
ATOM 1369 O O . GLY A 1 178 ? -7.571 6.690 -1.567 1.00 95.88 178 GLY A O 1
ATOM 1370 N N . GLN A 1 179 ? -7.565 7.371 -3.714 1.00 96.31 179 GLN A N 1
ATOM 1371 C CA . GLN A 1 179 ? -9.004 7.650 -3.772 1.00 96.31 179 GLN A CA 1
ATOM 1372 C C . GLN A 1 179 ? -9.855 6.397 -3.514 1.00 96.31 179 GLN A C 1
ATOM 1374 O O . GLN A 1 179 ? -10.804 6.456 -2.741 1.00 96.31 179 GLN A O 1
ATOM 1379 N N . ILE A 1 180 ? -9.503 5.255 -4.110 1.00 97.12 180 ILE A N 1
ATOM 1380 C CA . ILE A 1 180 ? -10.225 3.987 -3.905 1.00 97.12 180 ILE A CA 1
ATOM 1381 C C . ILE A 1 180 ? -10.179 3.568 -2.430 1.00 97.12 180 ILE A C 1
ATOM 1383 O O . ILE A 1 180 ? -11.194 3.183 -1.850 1.00 97.12 180 ILE A O 1
ATOM 1387 N N . ILE A 1 181 ? -9.007 3.661 -1.802 1.00 97.69 181 ILE A N 1
ATOM 1388 C CA . ILE A 1 181 ? -8.829 3.345 -0.380 1.00 97.69 181 ILE A CA 1
ATOM 1389 C C . ILE A 1 181 ? -9.645 4.301 0.492 1.00 97.69 181 ILE A C 1
ATOM 1391 O O . ILE A 1 181 ? -10.300 3.860 1.438 1.00 97.69 181 ILE A O 1
ATOM 1395 N N . ASP A 1 182 ? -9.640 5.591 0.165 1.00 95.88 182 ASP A N 1
ATOM 1396 C CA . ASP A 1 182 ? -10.442 6.595 0.856 1.00 95.88 182 ASP A CA 1
ATOM 1397 C C . ASP A 1 182 ? -11.945 6.273 0.776 1.00 95.88 182 ASP A C 1
ATOM 1399 O O . ASP A 1 182 ? -12.629 6.295 1.804 1.00 95.88 182 ASP A O 1
ATOM 1403 N N . ASP A 1 183 ? -12.441 5.869 -0.396 1.00 96.44 183 ASP A N 1
ATOM 1404 C CA . ASP A 1 183 ? -13.840 5.476 -0.595 1.00 96.44 183 ASP A CA 1
ATOM 1405 C C . ASP A 1 183 ? -14.212 4.230 0.238 1.00 96.44 183 ASP A C 1
ATOM 1407 O O . ASP A 1 183 ? -15.292 4.167 0.839 1.00 96.44 183 ASP A O 1
ATOM 1411 N N . ILE A 1 184 ? -13.305 3.247 0.341 1.00 96.69 184 ILE A N 1
ATOM 1412 C CA . ILE A 1 184 ? -13.481 2.051 1.189 1.00 96.69 184 ILE A CA 1
ATOM 1413 C C . ILE A 1 184 ? -13.553 2.440 2.676 1.00 96.69 184 ILE A C 1
ATOM 1415 O O . ILE A 1 184 ? -14.404 1.936 3.423 1.00 96.69 184 ILE A O 1
ATOM 1419 N N . ILE A 1 185 ? -12.685 3.351 3.124 1.00 95.56 185 ILE A N 1
ATOM 1420 C CA . ILE A 1 185 ? -12.693 3.845 4.507 1.00 95.56 185 ILE A CA 1
ATOM 1421 C C . ILE A 1 185 ? -14.025 4.548 4.802 1.00 95.56 185 ILE A C 1
ATOM 1423 O O . ILE A 1 185 ? -14.663 4.253 5.819 1.00 95.56 185 ILE A O 1
ATOM 1427 N N . ASP A 1 186 ? -14.497 5.407 3.899 1.00 93.56 186 ASP A N 1
ATOM 1428 C CA . ASP A 1 186 ? -15.751 6.147 4.067 1.00 93.56 186 ASP A CA 1
ATOM 1429 C C . ASP A 1 186 ? -16.983 5.230 4.090 1.00 93.56 186 ASP A C 1
ATOM 1431 O O . ASP A 1 186 ? -17.914 5.430 4.885 1.00 93.56 186 ASP A O 1
ATOM 1435 N N . ALA A 1 187 ? -16.964 4.143 3.315 1.00 93.31 187 ALA A N 1
ATOM 1436 C CA . ALA A 1 187 ? -18.018 3.132 3.324 1.00 93.31 187 ALA A CA 1
ATOM 1437 C C . ALA A 1 187 ? -18.166 2.407 4.680 1.00 93.31 187 ALA A C 1
ATOM 1439 O O . ALA A 1 187 ? -19.255 1.919 5.005 1.00 93.31 187 ALA A O 1
ATOM 1440 N N . THR A 1 188 ? -17.119 2.381 5.516 1.00 88.81 188 THR A N 1
ATOM 1441 C CA . THR A 1 188 ? -17.117 1.674 6.813 1.00 88.81 188 THR A CA 1
ATOM 1442 C C . THR A 1 188 ? -18.056 2.321 7.849 1.00 88.81 188 THR A C 1
ATOM 1444 O O . THR A 1 188 ? -18.587 1.637 8.742 1.00 88.81 188 THR A O 1
ATOM 1447 N N . LYS A 1 189 ? -18.329 3.631 7.712 1.00 85.62 189 LYS A N 1
ATOM 1448 C CA . LYS A 1 189 ? -19.262 4.414 8.550 1.00 85.62 189 LYS A CA 1
ATOM 1449 C C . LYS A 1 189 ? -19.044 4.190 10.055 1.00 85.62 189 LYS A C 1
ATOM 1451 O O . LYS A 1 189 ? -19.879 3.571 10.734 1.00 85.62 189 LYS A O 1
ATOM 1456 N N . PHE A 1 190 ? -17.903 4.633 10.582 1.00 83.50 190 PHE A N 1
ATOM 1457 C CA . PHE A 1 190 ? -17.626 4.582 12.024 1.00 83.50 190 PHE A CA 1
ATOM 1458 C C . PHE A 1 190 ? -18.650 5.404 12.810 1.00 83.50 190 PHE A C 1
ATOM 1460 O O . PHE A 1 190 ? -19.103 6.454 12.360 1.00 83.50 190 PHE A O 1
ATOM 1467 N N . LYS A 1 191 ? -19.046 4.905 13.983 1.00 78.06 191 LYS A N 1
ATOM 1468 C CA . LYS A 1 191 ? -19.968 5.626 14.867 1.00 78.06 191 LYS A CA 1
ATOM 1469 C C . LYS A 1 191 ? -19.182 6.607 15.733 1.00 78.06 191 LYS A C 1
ATOM 1471 O O . LYS A 1 191 ? -18.138 6.223 16.264 1.00 78.06 191 LYS A O 1
ATOM 1476 N N . SER A 1 192 ? -19.708 7.820 15.908 1.00 69.31 192 SER A N 1
ATOM 1477 C CA . SER A 1 192 ? -19.222 8.755 16.932 1.00 69.31 192 SER A CA 1
ATOM 1478 C C . SER A 1 192 ? -19.328 8.106 18.316 1.00 69.31 192 SER A C 1
ATOM 1480 O O . SER A 1 192 ? -20.254 7.325 18.564 1.00 69.31 192 SER A O 1
ATOM 1482 N N . ILE A 1 193 ? -18.371 8.396 19.199 1.00 61.22 193 ILE A N 1
ATOM 1483 C CA . ILE A 1 193 ? -18.623 8.258 20.633 1.00 61.22 193 ILE A CA 1
ATOM 1484 C C . ILE A 1 193 ? -19.175 9.609 21.070 1.00 61.22 193 ILE A C 1
ATOM 1486 O O . ILE A 1 193 ? -18.422 10.579 21.098 1.00 61.22 193 ILE A O 1
ATOM 1490 N N . ASP A 1 194 ? -20.465 9.640 21.385 1.00 54.22 194 ASP A N 1
ATOM 1491 C CA . ASP A 1 194 ? -21.063 10.724 22.164 1.00 54.22 194 ASP A CA 1
ATOM 1492 C C . ASP A 1 194 ? -20.864 10.457 23.667 1.00 54.22 194 ASP A C 1
ATOM 1494 O O . ASP A 1 194 ? -20.909 9.265 24.074 1.00 54.22 194 ASP A O 1
#

pLDDT: mean 86.57, std 15.01, range [41.94, 98.31]

Foldseek 3Di:
DDDDDDDPPPPPPPPCPVVNVVVVVVVVVVVVLCVVQCLLVLLLVLLLQLLQDAQVVCRLHHLCLLPVDADDDDPQLSLLLNLLSLLLLLVCLVVPVPDPSSSVSSNVSNLVNCCVPPVVSSVCNVVDCLSVQLVVLVVDPCSLQSQQQSSLVSVVCPPPPCSVSSSVSSSSNNVSSNVSSVVSVVVSDDDDDD

Radius of gyration: 22.87 Å; chains: 1; bounding box: 61×35×79 Å